Protein AF-A0A922HVN2-F1 (afdb_monomer_lite)

Secondary structure (DSSP, 8-state):
--------------S---------------TTHHHHHHHHTBSEEEEEEEESSSSS-----SS-------B--EEEEEEEESB-PPTT---HHHHTTEEEEEEEEEEEEEEEEEEE--TT---S---PEEEEEEEEEEEEEEEEEEE-HHHHT---STTEEEETTTTEEEE-GGGHHHHHHHHH-EETTEE-EEETTTTEEE-GGGHHHHHTTPPPPPHHHHS-TTEEEETTTTEEEE------

Sequence (244 aa):
MSAIIIIILILMTHGHCSKVQYVQYQPMMMNNSDQLLYEQSRCSLEYQTIDLDSESSTTNSINGHQSIHYYPRCIRVSRCIGCCSMQGQINFDDWNQRECRPTNIQYKTIIQTAQSIDHYHHNPDMMMKLYHRKVQVAYHTGCQCYCRQHLMNQCSNQRQKFYNDSCRCECRPDLVHERFECTKRLTIHGHMFWDNDRCECRCPQFYYAYKHHLHPMSIDTFCPRGHRFDMNNCKCIKQKNNIL

InterPro domains:
  IPR000072 PDGF/VEGF domain [PS50278] (28-150)
  IPR029034 Cystine-knot cytokine [G3DSA:2.10.90.10] (31-154)
  IPR029034 Cystine-knot cytokine [SSF57501] (60-148)

Radius of gyration: 32.46 Å; chains: 1; bounding box: 61×46×102 Å

Organism: Dermatophagoides farinae (NCBI:txid6954)

pLDDT: mean 72.45, std 20.92, range [26.36, 96.88]

Foldseek 3Di:
DDDDDDDDDDDDDDDDPDDDDPDDDDDPDDPCVVVVVQVVQDWWKDKDKDFQPPPDDPPPDPDDDDDFDWPPRIDIAIDTGGFDDDPDDPPVVRRLFKDKHAPDKDKDKDKIKTWDFDPPDPDPPGDIDIDIDIDIDIHGPTIDIWTDPVLQPPLPDPQWHQDGVRSHTWGDPVCPVVQVVQQVQAAPQGGWHQQGSNRHTFDPVCVVCSVVVHDDDPQVVVDDPQWGQDRSRRDTDGDDPPPD

Structure (mmCIF, N/CA/C/O backbone):
data_AF-A0A922HVN2-F1
#
_entry.id   AF-A0A922HVN2-F1
#
loop_
_atom_site.group_PDB
_atom_site.id
_atom_site.type_symbol
_atom_site.label_atom_id
_atom_site.label_alt_id
_atom_site.label_comp_id
_atom_site.label_asym_id
_atom_site.label_entity_id
_atom_site.label_seq_id
_atom_site.pdbx_PDB_ins_code
_atom_site.Cartn_x
_atom_site.Cartn_y
_atom_site.Cartn_z
_atom_site.occupancy
_atom_site.B_iso_or_equiv
_atom_site.auth_seq_id
_atom_site.auth_comp_id
_atom_site.auth_asym_id
_atom_site.auth_atom_id
_atom_site.pdbx_PDB_model_num
ATOM 1 N N . MET A 1 1 ? -23.853 -19.291 -39.425 1.00 36.97 1 MET A N 1
ATOM 2 C CA . MET A 1 1 ? -22.387 -19.131 -39.518 1.00 36.97 1 MET A CA 1
ATOM 3 C C . MET A 1 1 ? -22.135 -17.933 -40.410 1.00 36.97 1 MET A C 1
ATOM 5 O O . MET A 1 1 ? -22.393 -18.034 -41.599 1.00 36.97 1 MET A O 1
ATOM 9 N N . SER A 1 2 ? -21.729 -16.803 -39.837 1.00 26.36 2 SER A N 1
ATOM 10 C CA . SER A 1 2 ? -21.454 -15.580 -40.597 1.00 26.36 2 SER A CA 1
ATOM 11 C C . SER A 1 2 ? -20.068 -15.089 -40.214 1.00 26.36 2 SER A C 1
ATOM 13 O O . SER A 1 2 ? -19.805 -14.824 -39.043 1.00 26.36 2 SER A O 1
ATOM 15 N N . ALA A 1 3 ? -19.172 -15.056 -41.197 1.00 28.20 3 ALA A N 1
ATOM 16 C CA . ALA A 1 3 ? -17.809 -14.580 -41.049 1.00 28.20 3 ALA A CA 1
ATOM 17 C C . ALA A 1 3 ? -17.802 -13.047 -40.983 1.00 28.20 3 ALA A C 1
ATOM 19 O O . ALA A 1 3 ? -18.375 -12.382 -41.844 1.00 28.20 3 ALA A O 1
ATOM 20 N N . ILE A 1 4 ? -17.144 -12.493 -39.965 1.00 29.64 4 ILE A N 1
ATOM 21 C CA . ILE A 1 4 ? -16.832 -11.066 -39.889 1.00 29.64 4 ILE A CA 1
ATOM 22 C C . ILE A 1 4 ? -15.501 -10.867 -40.614 1.00 29.64 4 ILE A C 1
ATOM 24 O O . ILE A 1 4 ? -14.462 -11.350 -40.166 1.00 29.64 4 ILE A O 1
ATOM 28 N N . ILE A 1 5 ? -15.541 -10.180 -41.754 1.00 28.14 5 ILE A N 1
ATOM 29 C CA . ILE A 1 5 ? -14.351 -9.723 -42.474 1.00 28.14 5 ILE A CA 1
ATOM 30 C C . ILE A 1 5 ? -13.865 -8.450 -41.777 1.00 28.14 5 ILE A C 1
ATOM 32 O O . ILE A 1 5 ? -14.534 -7.420 -41.820 1.00 28.14 5 ILE A O 1
ATOM 36 N N . ILE A 1 6 ? -12.703 -8.518 -41.126 1.00 34.00 6 ILE A N 1
ATOM 37 C CA . ILE A 1 6 ? -12.015 -7.339 -40.592 1.00 34.00 6 ILE A CA 1
ATOM 38 C C . ILE A 1 6 ? -11.139 -6.773 -41.714 1.00 34.00 6 ILE A C 1
ATOM 40 O O . ILE A 1 6 ? -10.118 -7.359 -42.068 1.00 34.00 6 ILE A O 1
ATOM 44 N N . ILE A 1 7 ? -11.534 -5.630 -42.274 1.00 30.77 7 ILE A N 1
ATOM 45 C CA . ILE A 1 7 ? -10.683 -4.836 -43.166 1.00 30.77 7 ILE A CA 1
ATOM 46 C C . ILE A 1 7 ? -9.830 -3.923 -42.280 1.00 30.77 7 ILE A C 1
ATOM 48 O O . ILE A 1 7 ? -10.336 -2.958 -41.709 1.00 30.77 7 ILE A O 1
ATOM 52 N N . ILE A 1 8 ? -8.537 -4.226 -42.145 1.00 35.94 8 ILE A N 1
ATOM 53 C CA . ILE A 1 8 ? -7.571 -3.325 -41.503 1.00 35.94 8 ILE A CA 1
ATOM 54 C C . ILE A 1 8 ? -7.042 -2.372 -42.577 1.00 35.94 8 ILE A C 1
ATOM 56 O O . ILE A 1 8 ? -6.188 -2.736 -43.382 1.00 35.94 8 ILE A O 1
ATOM 60 N N . LEU A 1 9 ? -7.555 -1.142 -42.585 1.00 26.95 9 LEU A N 1
ATOM 61 C CA . LEU A 1 9 ? -6.990 -0.039 -43.359 1.00 26.95 9 LEU A CA 1
ATOM 62 C C . LEU A 1 9 ? -5.828 0.569 -42.557 1.00 26.95 9 LEU A C 1
ATOM 64 O O . LEU A 1 9 ? -6.043 1.263 -41.565 1.00 26.95 9 LEU A O 1
ATOM 68 N N . ILE A 1 10 ? -4.588 0.291 -42.966 1.00 34.56 10 ILE A N 1
ATOM 69 C CA . ILE A 1 10 ? -3.396 0.953 -42.419 1.00 34.56 10 ILE A CA 1
ATOM 70 C C . ILE A 1 10 ? -3.201 2.262 -43.188 1.00 34.56 10 ILE A C 1
ATOM 72 O O . ILE A 1 10 ? -2.595 2.283 -44.256 1.00 34.56 10 ILE A O 1
ATOM 76 N N . LEU A 1 11 ? -3.716 3.364 -42.643 1.00 27.70 11 LEU A N 1
ATOM 77 C CA . LEU A 1 11 ? -3.322 4.709 -43.059 1.00 27.70 11 LEU A CA 1
ATOM 78 C C . LEU A 1 11 ? -2.087 5.121 -42.253 1.00 27.70 11 LEU A C 1
ATOM 80 O O . LEU A 1 11 ? -2.171 5.452 -41.072 1.00 27.70 11 LEU A O 1
ATOM 84 N N . MET A 1 12 ? -0.922 5.075 -42.901 1.00 37.47 12 MET A N 1
ATOM 85 C CA . MET A 1 12 ? 0.280 5.742 -42.410 1.00 37.47 12 MET A CA 1
ATOM 86 C C . MET A 1 12 ? 0.160 7.240 -42.690 1.00 37.47 12 MET A C 1
ATOM 88 O O . MET A 1 12 ? 0.394 7.675 -43.813 1.00 37.47 12 MET A O 1
ATOM 92 N N . THR A 1 13 ? -0.160 8.039 -41.674 1.00 33.59 13 THR A N 1
ATOM 93 C CA . THR A 1 13 ? 0.030 9.495 -41.732 1.00 33.59 13 THR A CA 1
ATOM 94 C C . THR A 1 13 ? 0.581 10.022 -40.408 1.00 33.59 13 THR A C 1
ATOM 96 O O . THR A 1 13 ? -0.080 9.959 -39.379 1.00 33.59 13 THR A O 1
ATOM 99 N N . HIS A 1 14 ? 1.815 10.524 -40.482 1.00 34.97 14 HIS A N 1
ATOM 100 C CA . HIS A 1 14 ? 2.456 11.558 -39.662 1.00 34.97 14 HIS A CA 1
ATOM 101 C C . HIS A 1 14 ? 2.258 11.574 -38.127 1.00 34.97 14 HIS A C 1
ATOM 103 O O . HIS A 1 14 ? 1.288 12.092 -37.590 1.00 34.97 14 HIS A O 1
ATOM 109 N N . GLY A 1 15 ? 3.329 11.204 -37.417 1.00 39.97 15 GLY A N 1
ATOM 110 C CA . GLY A 1 15 ? 4.054 12.180 -36.588 1.00 39.97 15 GLY A CA 1
ATOM 111 C C . GLY A 1 15 ? 3.489 12.604 -35.230 1.00 39.97 15 GLY A C 1
ATOM 112 O O . GLY A 1 15 ? 4.081 13.490 -34.624 1.00 39.97 15 GLY A O 1
ATOM 113 N N . HIS A 1 16 ? 2.433 11.983 -34.709 1.00 36.47 16 HIS A N 1
ATOM 114 C CA . HIS A 1 16 ? 1.974 12.230 -33.340 1.00 36.47 16 HIS A CA 1
ATOM 115 C C . HIS A 1 16 ? 1.673 10.919 -32.610 1.00 36.47 16 HIS A C 1
ATOM 117 O O . HIS A 1 16 ? 0.994 10.039 -33.136 1.00 36.47 16 HIS A O 1
ATOM 123 N N . CYS A 1 17 ? 2.158 10.791 -31.370 1.00 37.72 17 CYS A N 1
ATOM 124 C CA . CYS A 1 17 ? 1.641 9.808 -30.422 1.00 37.72 17 CYS A CA 1
ATOM 125 C C . CYS A 1 17 ? 0.185 10.185 -30.118 1.00 37.72 17 CYS A C 1
ATOM 127 O O . CYS A 1 17 ? -0.080 10.983 -29.219 1.00 37.72 17 CYS A O 1
ATOM 129 N N . SER A 1 18 ? -0.763 9.678 -30.905 1.00 34.69 18 SER A N 1
ATOM 130 C CA . SER A 1 18 ? -2.179 9.925 -30.653 1.00 34.69 18 SER A CA 1
ATOM 131 C C . SER A 1 18 ? -2.555 9.372 -29.281 1.00 34.69 18 SER A C 1
ATOM 133 O O . SER A 1 18 ? -2.371 8.185 -29.000 1.00 34.69 18 SER A O 1
ATOM 135 N N . LYS A 1 19 ? -3.114 10.239 -28.428 1.00 37.47 19 LYS A N 1
ATOM 136 C CA . LYS A 1 19 ? -3.927 9.810 -27.288 1.00 37.47 19 LYS A CA 1
ATOM 137 C C . LYS A 1 19 ? -5.013 8.885 -27.827 1.00 37.47 19 LYS A C 1
ATOM 139 O O . LYS A 1 19 ? -5.737 9.253 -28.749 1.00 37.47 19 LYS A O 1
ATOM 144 N N . VAL A 1 20 ? -5.118 7.698 -27.244 1.00 38.53 20 VAL A N 1
ATOM 145 C CA . VAL A 1 20 ? -6.222 6.777 -27.503 1.00 38.53 20 VAL A CA 1
ATOM 146 C C . VAL A 1 20 ? -7.525 7.514 -27.178 1.00 38.53 20 VAL A C 1
ATOM 148 O O . VAL A 1 20 ? -7.755 7.896 -26.032 1.00 38.53 20 VAL A O 1
ATOM 151 N N . GLN A 1 21 ? -8.352 7.765 -28.196 1.00 30.88 21 GLN A N 1
ATOM 152 C CA . GLN A 1 21 ? -9.755 8.113 -27.998 1.00 30.88 21 GLN A CA 1
ATOM 153 C C . GLN A 1 21 ? -10.462 6.870 -27.460 1.00 30.88 21 GLN A C 1
ATOM 155 O O . GLN A 1 21 ? -10.387 5.796 -28.057 1.00 30.88 21 GLN A O 1
ATOM 160 N N . TYR A 1 22 ? -11.139 7.017 -26.325 1.00 33.09 22 TYR A N 1
ATOM 161 C CA . TYR A 1 22 ? -12.051 6.000 -25.823 1.00 33.09 22 TYR A CA 1
ATOM 162 C C . TYR A 1 22 ? -13.178 5.828 -26.842 1.00 33.09 22 TYR A C 1
ATOM 164 O O . TYR A 1 22 ? -13.925 6.767 -27.115 1.00 33.09 22 TYR A O 1
ATOM 172 N N . VAL A 1 23 ? -13.285 4.635 -27.427 1.00 30.64 23 VAL A N 1
ATOM 173 C CA . VAL A 1 23 ? -14.445 4.261 -28.235 1.00 30.64 23 VAL A CA 1
ATOM 174 C C . VAL A 1 23 ? -15.636 4.181 -27.287 1.00 30.64 23 VAL A C 1
ATOM 176 O O . VAL A 1 23 ? -15.678 3.336 -26.393 1.00 30.64 23 VAL A O 1
ATOM 179 N N . GLN A 1 24 ? -16.583 5.098 -27.457 1.00 29.02 24 GLN A N 1
ATOM 180 C CA . GLN A 1 24 ? -17.838 5.117 -26.723 1.00 29.02 24 GLN A CA 1
ATOM 181 C C . GLN A 1 24 ? -18.707 3.958 -27.228 1.00 29.02 24 GLN A C 1
ATOM 183 O O . GLN A 1 24 ? -19.382 4.068 -28.250 1.00 29.02 24 GLN A O 1
ATOM 188 N N . TYR A 1 25 ? -18.657 2.823 -26.532 1.00 33.50 25 TYR A N 1
ATOM 189 C CA . TYR A 1 25 ? -19.596 1.729 -26.753 1.00 33.50 25 TYR A CA 1
ATOM 190 C C . TYR A 1 25 ? -20.966 2.136 -26.203 1.00 33.50 25 TYR A C 1
ATOM 192 O O . TYR A 1 25 ? -21.110 2.417 -25.013 1.00 33.50 25 TYR A O 1
ATOM 200 N N . GLN A 1 26 ? -21.980 2.181 -27.069 1.00 30.23 26 GLN A N 1
ATOM 201 C CA . GLN A 1 26 ? -23.373 2.238 -26.629 1.00 30.23 26 GLN A CA 1
ATOM 202 C C . GLN A 1 26 ? -23.726 0.908 -25.944 1.00 30.23 26 GLN A C 1
ATOM 204 O O . GLN A 1 26 ? -23.539 -0.146 -26.559 1.00 30.23 26 GLN A O 1
ATOM 209 N N . PRO A 1 27 ? -24.232 0.911 -24.698 1.00 38.75 27 PRO A N 1
ATOM 210 C CA . PRO A 1 27 ? -24.573 -0.327 -24.022 1.00 38.75 27 PRO A CA 1
ATOM 211 C C . PRO A 1 27 ? -25.923 -0.835 -24.535 1.00 38.75 27 PRO A C 1
ATOM 213 O O . PRO A 1 27 ? -26.969 -0.234 -24.293 1.00 38.75 27 PRO A O 1
ATOM 216 N N . MET A 1 28 ? -25.907 -1.977 -25.223 1.00 32.53 28 MET A N 1
ATOM 217 C CA . MET A 1 28 ? -27.082 -2.840 -25.280 1.00 32.53 28 MET A CA 1
ATOM 218 C C . MET A 1 28 ? -27.269 -3.444 -23.888 1.00 32.53 28 MET A C 1
ATOM 220 O O . MET A 1 28 ? -26.372 -4.103 -23.365 1.00 32.53 28 MET A O 1
ATOM 224 N N . MET A 1 29 ? -28.414 -3.158 -23.267 1.00 37.53 29 MET A N 1
ATOM 225 C CA . MET A 1 29 ? -28.734 -3.598 -21.914 1.00 37.53 29 MET A CA 1
ATOM 226 C C . MET A 1 29 ? -28.700 -5.127 -21.811 1.00 37.53 29 MET A C 1
ATOM 228 O O . MET A 1 29 ? -29.522 -5.820 -22.407 1.00 37.53 29 MET A O 1
ATOM 232 N N . MET A 1 30 ? -27.770 -5.649 -21.015 1.00 40.31 30 MET A N 1
ATOM 233 C CA . MET A 1 30 ? -27.801 -7.015 -20.508 1.00 40.31 30 MET A CA 1
ATOM 234 C C . MET A 1 30 ? -27.410 -6.989 -19.035 1.00 40.31 30 MET A C 1
ATOM 236 O O . MET A 1 30 ? -26.373 -6.432 -18.693 1.00 40.31 30 MET A O 1
ATOM 240 N N . ASN A 1 31 ? -28.191 -7.666 -18.191 1.00 43.94 31 ASN A N 1
ATOM 241 C CA . ASN A 1 31 ? -27.976 -7.887 -16.749 1.00 43.94 31 ASN A CA 1
ATOM 242 C C . ASN A 1 31 ? -26.609 -8.518 -16.363 1.00 43.94 31 ASN A C 1
ATOM 244 O O . ASN A 1 31 ? -26.386 -8.817 -15.197 1.00 43.94 31 ASN A O 1
ATOM 248 N N . ASN A 1 32 ? -25.695 -8.716 -17.320 1.00 53.66 32 ASN A N 1
ATOM 249 C CA . ASN A 1 32 ? -24.317 -9.187 -17.145 1.00 53.66 32 ASN A CA 1
ATOM 250 C C . ASN A 1 32 ? -23.264 -8.073 -17.323 1.00 53.66 32 ASN A C 1
ATOM 252 O O . ASN A 1 32 ? -22.069 -8.346 -17.202 1.00 53.66 32 ASN A O 1
ATOM 256 N N . SER A 1 33 ? -23.670 -6.835 -17.636 1.00 59.94 33 SER A N 1
ATOM 257 C CA . SER A 1 33 ? -22.751 -5.725 -17.922 1.00 59.94 33 SER A CA 1
ATOM 258 C C . SER A 1 33 ? -21.831 -5.404 -16.752 1.00 59.94 33 SER A C 1
ATOM 260 O O . SER A 1 33 ? -20.644 -5.183 -16.956 1.00 59.94 33 SER A O 1
ATOM 262 N N . ASP A 1 34 ? -22.352 -5.431 -15.529 1.00 61.53 34 ASP A N 1
ATOM 263 C CA . ASP A 1 34 ? -21.622 -4.941 -14.357 1.00 61.53 34 ASP A CA 1
ATOM 264 C C . ASP A 1 34 ? -20.536 -5.922 -13.916 1.00 61.53 34 ASP A C 1
ATOM 266 O O . ASP A 1 34 ? -19.442 -5.516 -13.528 1.00 61.53 34 ASP A O 1
ATOM 270 N N . GLN A 1 35 ? -20.796 -7.225 -14.048 1.00 64.50 35 GLN A N 1
ATOM 271 C CA . GLN A 1 35 ? -19.801 -8.257 -13.774 1.00 64.50 35 GLN A CA 1
ATOM 272 C C . GLN A 1 35 ? -18.694 -8.268 -14.839 1.00 64.50 35 GLN A C 1
ATOM 274 O O . GLN A 1 35 ? -17.519 -8.373 -14.493 1.00 64.50 35 GLN A O 1
ATOM 279 N N . LEU A 1 36 ? -19.050 -8.076 -16.113 1.00 65.19 36 LEU A N 1
ATOM 280 C CA . LEU A 1 36 ? -18.090 -7.925 -17.210 1.00 65.19 36 LEU A CA 1
ATOM 281 C C . LEU A 1 36 ? -17.235 -6.660 -17.057 1.00 65.19 36 LEU A C 1
ATOM 283 O O . LEU A 1 36 ? -16.018 -6.733 -17.193 1.00 65.19 36 LEU A O 1
ATOM 287 N N . LEU A 1 37 ? -17.843 -5.521 -16.717 1.00 67.31 37 LEU A N 1
ATOM 288 C CA . LEU A 1 37 ? -17.132 -4.267 -16.442 1.00 67.31 37 LEU A CA 1
ATOM 289 C C . LEU A 1 37 ? -16.201 -4.403 -15.234 1.00 67.31 37 LEU A C 1
ATOM 291 O O . LEU A 1 37 ? -15.069 -3.919 -15.260 1.00 67.31 37 LEU A O 1
ATOM 295 N N . TYR A 1 38 ? -16.646 -5.095 -14.184 1.00 69.06 38 TYR A N 1
ATOM 296 C CA . TYR A 1 38 ? -15.817 -5.404 -13.024 1.00 69.06 38 TYR A CA 1
ATOM 297 C C . TYR A 1 38 ? -14.622 -6.283 -13.404 1.00 69.06 38 TYR A C 1
ATOM 299 O O . TYR A 1 38 ? -13.499 -5.987 -13.014 1.00 69.06 38 TYR A O 1
ATOM 307 N N . GLU A 1 39 ? -14.840 -7.361 -14.159 1.00 68.81 39 GLU A N 1
ATOM 308 C CA . GLU A 1 39 ? -13.779 -8.272 -14.606 1.00 68.81 39 GLU A CA 1
ATOM 309 C C . GLU A 1 39 ? -12.770 -7.584 -15.531 1.00 68.81 39 GLU A C 1
ATOM 311 O O . GLU A 1 39 ? -11.567 -7.785 -15.365 1.00 68.81 39 GLU A O 1
ATOM 316 N N . GLN A 1 40 ? -13.240 -6.714 -16.426 1.00 73.31 40 GLN A N 1
ATOM 317 C CA . GLN A 1 40 ? -12.401 -5.922 -17.331 1.00 73.31 40 GLN A CA 1
ATOM 318 C C . GLN A 1 40 ? -11.607 -4.826 -16.616 1.00 73.31 40 GLN A C 1
ATOM 320 O O . GLN A 1 40 ? -10.554 -4.426 -17.096 1.00 73.31 40 GLN A O 1
ATOM 325 N N . SER A 1 41 ? -12.092 -4.341 -15.473 1.00 79.00 41 SER A N 1
ATOM 326 C CA . SER A 1 41 ? -11.433 -3.287 -14.698 1.00 79.00 41 SER A CA 1
ATOM 327 C C . SER A 1 41 ? -10.559 -3.816 -13.562 1.00 79.00 41 SER A C 1
ATOM 329 O O . SER A 1 41 ? -10.034 -3.012 -12.797 1.00 79.00 41 SER A O 1
ATOM 331 N N . ARG A 1 42 ? -10.356 -5.134 -13.419 1.00 84.12 42 ARG A N 1
ATOM 332 C CA . ARG A 1 42 ? -9.501 -5.681 -12.351 1.00 84.12 42 ARG A CA 1
ATOM 333 C C . ARG A 1 42 ? -8.037 -5.297 -12.545 1.00 84.12 42 ARG A C 1
ATOM 335 O O . ARG A 1 42 ? -7.537 -5.245 -13.665 1.00 84.12 42 ARG A O 1
ATOM 342 N N . CYS A 1 43 ? -7.335 -5.123 -11.426 1.00 89.62 43 CYS A N 1
ATOM 343 C CA . CYS A 1 43 ? -5.882 -4.981 -11.405 1.00 89.62 43 CYS A CA 1
ATOM 344 C C . CYS A 1 43 ? -5.197 -6.108 -12.191 1.00 89.62 43 CYS A C 1
ATOM 346 O O . CYS A 1 43 ? -5.222 -7.271 -11.779 1.00 89.62 43 CYS A O 1
ATOM 348 N N . SER A 1 44 ? -4.593 -5.758 -13.323 1.00 91.75 44 SER A N 1
ATOM 349 C CA . SER A 1 44 ? -4.012 -6.709 -14.266 1.00 91.75 44 SER A CA 1
ATOM 350 C C . SER A 1 44 ? -2.869 -6.081 -15.070 1.00 91.75 44 SER A C 1
ATOM 352 O O . SER A 1 44 ? -2.545 -4.898 -14.922 1.00 91.75 44 SER A O 1
ATOM 354 N N . LEU A 1 45 ? -2.195 -6.911 -15.872 1.00 94.00 45 LEU A N 1
ATOM 355 C CA . LEU A 1 45 ? -1.144 -6.473 -16.785 1.00 94.00 45 LEU A CA 1
ATOM 356 C C . LEU A 1 45 ? -1.753 -6.040 -18.114 1.00 94.00 45 LEU A C 1
ATOM 358 O O . LEU A 1 45 ? -2.359 -6.852 -18.810 1.00 94.00 45 LEU A O 1
ATOM 362 N N . GLU A 1 46 ? -1.470 -4.809 -18.523 1.00 93.12 46 GLU A N 1
ATOM 363 C CA . GLU A 1 46 ? -1.843 -4.303 -19.841 1.00 93.12 46 GLU A CA 1
ATOM 364 C C . GLU A 1 46 ? -0.661 -3.638 -20.545 1.00 93.12 46 GLU A C 1
ATOM 366 O O . GLU A 1 46 ? 0.246 -3.080 -19.922 1.00 93.12 46 GLU A O 1
ATOM 371 N N . TYR A 1 47 ? -0.662 -3.683 -21.877 1.00 92.69 47 TYR A N 1
ATOM 372 C CA . TYR A 1 47 ? 0.375 -3.049 -22.684 1.00 92.69 47 TYR A CA 1
ATOM 373 C C . TYR A 1 47 ? 0.116 -1.558 -22.855 1.00 92.69 47 TYR A C 1
ATOM 375 O O . TYR A 1 47 ? -0.741 -1.166 -23.651 1.00 92.69 47 TYR A O 1
ATOM 383 N N . GLN A 1 48 ? 0.949 -0.741 -22.221 1.00 92.00 48 GLN A N 1
ATOM 384 C CA . GLN A 1 48 ? 0.957 0.706 -22.390 1.00 92.00 48 GLN A CA 1
ATOM 385 C C . GLN A 1 48 ? 2.090 1.144 -23.314 1.00 92.00 48 GLN A C 1
ATOM 387 O O . GLN A 1 48 ? 3.201 0.609 -23.272 1.00 92.00 48 GLN A O 1
ATOM 392 N N . THR A 1 49 ? 1.800 2.134 -24.152 1.00 92.31 49 THR A N 1
ATOM 393 C CA . THR A 1 49 ? 2.817 2.836 -24.932 1.00 92.31 49 THR A CA 1
ATOM 394 C C . THR A 1 49 ? 3.476 3.871 -24.035 1.00 92.31 49 THR A C 1
ATOM 396 O O . THR A 1 49 ? 2.791 4.739 -23.501 1.00 92.31 49 THR A O 1
ATOM 399 N N . ILE A 1 50 ? 4.792 3.783 -23.880 1.00 89.38 50 ILE A N 1
ATOM 400 C CA . ILE A 1 50 ? 5.581 4.783 -23.164 1.00 89.38 50 ILE A CA 1
ATOM 401 C C . ILE A 1 50 ? 6.410 5.591 -24.153 1.00 89.38 50 ILE A C 1
ATOM 403 O O . ILE A 1 50 ? 6.878 5.059 -25.164 1.00 89.38 50 ILE A O 1
ATOM 407 N N . ASP A 1 51 ? 6.588 6.866 -23.840 1.00 88.56 51 ASP A N 1
ATOM 408 C CA . ASP A 1 51 ? 7.530 7.734 -24.529 1.00 88.56 51 ASP A CA 1
ATOM 409 C C . ASP A 1 51 ? 8.940 7.503 -23.961 1.00 88.56 51 ASP A C 1
ATOM 411 O O . ASP A 1 51 ? 9.111 7.345 -22.751 1.00 88.56 51 ASP A O 1
ATOM 415 N N . LEU A 1 52 ? 9.937 7.421 -24.836 1.00 84.31 52 LEU A N 1
ATOM 416 C CA . LEU A 1 52 ? 11.350 7.268 -24.488 1.00 84.31 52 LEU A CA 1
ATOM 417 C C . LEU A 1 52 ? 12.097 8.606 -24.505 1.00 84.31 52 LEU A C 1
ATOM 419 O O . LEU A 1 52 ? 13.246 8.665 -24.062 1.00 84.31 52 LEU A O 1
ATOM 423 N N . ASP A 1 53 ? 11.468 9.670 -25.001 1.00 72.56 53 ASP A N 1
ATOM 424 C CA . ASP A 1 53 ? 12.074 10.996 -25.113 1.00 72.56 53 ASP A CA 1
ATOM 425 C C . ASP A 1 53 ? 11.896 11.840 -23.834 1.00 72.56 53 ASP A C 1
ATOM 427 O O . ASP A 1 53 ? 12.473 12.921 -23.731 1.00 72.56 53 ASP A O 1
ATOM 431 N N . SER A 1 54 ? 11.165 11.346 -22.823 1.00 53.34 54 SER A N 1
ATOM 432 C CA . SER A 1 54 ? 10.791 12.136 -21.639 1.00 53.34 54 SER A CA 1
ATOM 433 C C . SER A 1 54 ? 11.825 12.200 -20.504 1.00 53.34 54 SER A C 1
ATOM 435 O O . SER A 1 54 ? 11.593 12.938 -19.552 1.00 53.34 54 SER A O 1
ATOM 437 N N . GLU A 1 55 ? 12.952 11.478 -20.559 1.00 44.81 55 GLU A N 1
ATOM 438 C CA . GLU A 1 55 ? 13.916 11.448 -19.433 1.00 44.81 55 GLU A CA 1
ATOM 439 C C . GLU A 1 55 ? 15.383 11.737 -19.790 1.00 44.81 55 GLU A C 1
ATOM 441 O O . GLU A 1 55 ? 16.222 11.835 -18.896 1.00 44.81 55 GLU A O 1
ATOM 446 N N . SER A 1 56 ? 15.745 11.944 -21.059 1.00 44.22 56 SER A N 1
ATOM 447 C CA . SER A 1 56 ? 17.117 12.364 -21.375 1.00 44.22 56 SER A CA 1
ATOM 448 C C . SER A 1 56 ? 17.214 13.156 -22.672 1.00 44.22 56 SER A C 1
ATOM 450 O O . SER A 1 56 ? 16.657 12.744 -23.684 1.00 44.22 56 SER A O 1
ATOM 452 N N . SER A 1 57 ? 18.018 14.225 -22.607 1.00 39.41 57 SER A N 1
ATOM 453 C CA . SER A 1 57 ? 18.555 15.069 -23.686 1.00 39.41 57 SER A CA 1
ATOM 454 C C . SER A 1 57 ? 17.947 16.465 -23.886 1.00 39.41 57 SER A C 1
ATOM 456 O O . SER A 1 57 ? 17.652 16.861 -25.009 1.00 39.41 57 SER A O 1
ATOM 458 N N . THR A 1 58 ? 17.934 17.291 -22.836 1.00 40.62 58 THR A N 1
ATOM 459 C CA . THR A 1 58 ? 18.483 18.650 -22.992 1.00 40.62 58 THR A CA 1
ATOM 460 C C . THR A 1 58 ? 20.005 18.550 -22.950 1.00 40.62 58 THR A C 1
ATOM 462 O O . THR A 1 58 ? 20.628 18.674 -21.897 1.00 40.62 58 THR A O 1
ATOM 465 N N . THR A 1 59 ? 20.633 18.280 -24.091 1.00 45.00 59 THR A N 1
ATOM 466 C CA . THR A 1 59 ? 22.031 18.676 -24.268 1.00 45.00 59 THR A CA 1
ATOM 467 C C . THR A 1 59 ? 22.019 20.196 -24.370 1.00 45.00 59 THR A C 1
ATOM 469 O O . THR A 1 59 ? 21.550 20.742 -25.366 1.00 45.00 59 THR A O 1
ATOM 472 N N . ASN A 1 60 ? 22.465 20.877 -23.311 1.00 39.00 60 ASN A N 1
ATOM 473 C CA . ASN A 1 60 ? 22.720 22.315 -23.327 1.00 39.00 60 ASN A CA 1
ATOM 474 C C . ASN A 1 60 ? 23.618 22.633 -24.531 1.00 39.00 60 ASN A C 1
ATOM 476 O O . ASN A 1 60 ? 24.797 22.277 -24.526 1.00 39.00 60 ASN A O 1
ATOM 480 N N . SER A 1 61 ? 23.070 23.269 -25.571 1.00 40.12 61 SER A N 1
ATOM 481 C CA . SER A 1 61 ? 23.880 23.732 -26.692 1.00 40.12 61 SER A CA 1
ATOM 482 C C . SER A 1 61 ? 24.580 25.020 -26.280 1.00 40.12 61 SER A C 1
ATOM 484 O O . SER A 1 61 ? 23.995 26.104 -26.293 1.00 40.12 61 SER A O 1
ATOM 486 N N . ILE A 1 62 ? 25.860 24.905 -25.951 1.00 43.97 62 ILE A N 1
ATOM 487 C CA . ILE A 1 62 ? 26.801 25.973 -26.256 1.00 43.97 62 ILE A CA 1
ATOM 488 C C . ILE A 1 62 ? 26.953 25.899 -27.785 1.00 43.97 62 ILE A C 1
ATOM 490 O O . ILE A 1 62 ? 27.590 24.981 -28.286 1.00 43.97 62 ILE A O 1
ATOM 494 N N . ASN A 1 63 ? 26.309 26.820 -28.509 1.00 36.91 63 ASN A N 1
ATOM 495 C CA . ASN A 1 63 ? 26.392 27.038 -29.967 1.00 36.91 63 ASN A CA 1
ATOM 496 C C . ASN A 1 63 ? 25.500 26.157 -30.876 1.00 36.91 63 ASN A C 1
ATOM 498 O O . ASN A 1 63 ? 25.931 25.124 -31.373 1.00 36.91 63 ASN A O 1
ATOM 502 N N . GLY A 1 64 ? 24.304 26.658 -31.215 1.00 41.88 64 GLY A N 1
ATOM 503 C CA . GLY A 1 64 ? 23.599 26.312 -32.461 1.00 41.88 64 GLY A CA 1
ATOM 504 C C . GLY A 1 64 ? 22.733 25.045 -32.426 1.00 41.88 64 GLY A C 1
ATOM 505 O O . GLY A 1 64 ? 23.211 23.930 -32.256 1.00 41.88 64 GLY A O 1
ATOM 506 N N . HIS A 1 65 ? 21.428 25.224 -32.628 1.00 46.53 65 HIS A N 1
ATOM 507 C CA . HIS A 1 65 ? 20.397 24.187 -32.586 1.00 46.53 65 HIS A CA 1
ATOM 508 C C . HIS A 1 65 ? 20.584 23.074 -33.635 1.00 46.53 65 HIS A C 1
ATOM 510 O O . HIS A 1 65 ? 20.227 23.242 -34.799 1.00 46.53 65 HIS A O 1
ATOM 516 N N . GLN A 1 66 ? 21.015 21.889 -33.200 1.00 53.41 66 GLN A N 1
ATOM 517 C CA . GLN A 1 66 ? 20.683 20.626 -33.867 1.00 53.41 66 GLN A CA 1
ATOM 518 C C . GLN A 1 66 ? 19.945 19.722 -32.872 1.00 53.41 66 GLN A C 1
ATOM 520 O O . GLN A 1 66 ? 20.550 19.137 -31.973 1.00 53.41 66 GLN A O 1
ATOM 525 N N . SER A 1 67 ? 18.618 19.617 -33.006 1.00 60.41 67 SER A N 1
ATOM 526 C CA . SER A 1 67 ? 17.834 18.612 -32.285 1.00 60.41 67 SER A CA 1
ATOM 527 C C . SER A 1 67 ? 18.124 17.228 -32.865 1.00 60.41 67 SER A C 1
ATOM 529 O O . SER A 1 67 ? 17.672 16.880 -33.955 1.00 60.41 67 SER A O 1
ATOM 531 N N . ILE A 1 68 ? 18.891 16.420 -32.135 1.00 69.94 68 ILE A N 1
ATOM 532 C CA . ILE A 1 68 ? 19.101 15.012 -32.482 1.00 69.94 68 ILE A CA 1
ATOM 533 C C . ILE A 1 68 ? 17.843 14.231 -32.082 1.00 69.94 68 ILE A C 1
ATOM 535 O O . ILE A 1 68 ? 17.523 14.119 -30.900 1.00 69.94 68 ILE A O 1
ATOM 539 N N . HIS A 1 69 ? 17.127 13.690 -33.070 1.00 75.00 69 HIS A N 1
ATOM 540 C CA . HIS A 1 69 ? 15.918 12.894 -32.852 1.00 75.00 69 HIS A CA 1
ATOM 541 C C . HIS A 1 69 ? 16.236 11.398 -32.856 1.00 75.00 69 HIS A C 1
ATOM 543 O O . HIS A 1 69 ? 16.682 10.849 -33.863 1.00 75.00 69 HIS A O 1
ATOM 549 N N . TYR A 1 70 ? 15.978 10.744 -31.728 1.00 82.94 70 TYR A N 1
ATOM 550 C CA . TYR A 1 70 ? 16.242 9.326 -31.513 1.00 82.94 70 TYR A CA 1
ATOM 551 C C . TYR A 1 70 ? 15.025 8.459 -31.866 1.00 82.94 70 TYR A C 1
ATOM 553 O O . TYR A 1 70 ? 13.885 8.826 -31.593 1.00 82.94 70 TYR A O 1
ATOM 561 N N . TYR A 1 71 ? 15.264 7.287 -32.463 1.00 85.25 71 TYR A N 1
ATOM 562 C CA . TYR A 1 71 ? 14.229 6.309 -32.818 1.00 85.25 71 TYR A CA 1
ATOM 563 C C . TYR A 1 71 ? 14.558 4.907 -32.265 1.00 85.25 71 TYR A C 1
ATOM 565 O O . TYR A 1 71 ? 15.733 4.534 -32.252 1.00 85.25 71 TYR A O 1
ATOM 573 N N . PRO A 1 72 ? 13.554 4.108 -31.841 1.00 89.25 72 PRO A N 1
ATOM 574 C CA . PRO A 1 72 ? 12.130 4.455 -31.770 1.00 89.25 72 PRO A CA 1
ATOM 575 C C . PRO A 1 72 ? 11.852 5.456 -30.640 1.00 89.25 72 PRO A C 1
ATOM 577 O O . PRO A 1 72 ? 12.525 5.416 -29.615 1.00 89.25 72 PRO A O 1
ATOM 580 N N . ARG A 1 73 ? 10.863 6.342 -30.812 1.00 85.12 73 ARG A N 1
ATOM 581 C CA . ARG A 1 73 ? 10.468 7.319 -29.774 1.00 85.12 73 ARG A CA 1
ATOM 582 C C . ARG A 1 73 ? 9.582 6.719 -28.696 1.00 85.12 73 ARG A C 1
ATOM 584 O O . ARG A 1 73 ? 9.558 7.196 -27.577 1.00 85.12 73 ARG A O 1
ATOM 591 N N . CYS A 1 74 ? 8.858 5.659 -29.023 1.00 89.12 74 CYS A N 1
ATOM 592 C CA . CYS A 1 74 ? 7.969 4.997 -28.092 1.00 89.12 74 CYS A CA 1
ATOM 593 C C . CYS A 1 74 ? 8.068 3.486 -28.235 1.00 89.12 74 CYS A C 1
ATOM 595 O O . CYS A 1 74 ? 8.403 2.954 -29.297 1.00 89.12 74 CYS A O 1
ATOM 597 N N . ILE A 1 75 ? 7.774 2.790 -27.144 1.00 91.19 75 ILE A N 1
ATOM 598 C CA . ILE A 1 75 ? 7.659 1.335 -27.136 1.00 91.19 75 ILE A CA 1
ATOM 599 C C . ILE A 1 75 ? 6.448 0.916 -26.315 1.00 91.19 75 ILE A C 1
ATOM 601 O O . ILE A 1 75 ? 5.970 1.661 -25.461 1.00 91.19 75 ILE A O 1
ATOM 605 N N . ARG A 1 76 ? 5.964 -0.302 -26.555 1.00 93.38 76 ARG A N 1
ATOM 606 C CA . ARG A 1 76 ? 4.922 -0.912 -25.731 1.00 93.38 76 ARG A CA 1
ATOM 607 C C . ARG A 1 76 ? 5.555 -1.775 -24.653 1.00 93.38 76 ARG A C 1
ATOM 609 O O . ARG A 1 76 ? 6.354 -2.659 -24.963 1.00 93.38 76 ARG A O 1
ATOM 616 N N . VAL A 1 77 ? 5.167 -1.543 -23.406 1.00 94.06 77 VAL A N 1
ATOM 617 C CA . VAL A 1 77 ? 5.582 -2.348 -22.254 1.00 94.06 77 VAL A CA 1
ATOM 618 C C . VAL A 1 77 ? 4.381 -2.721 -21.405 1.00 94.06 77 VAL A C 1
ATOM 620 O O . VAL A 1 77 ? 3.390 -1.996 -21.360 1.00 94.06 77 VAL A O 1
ATOM 623 N N . SER A 1 78 ? 4.465 -3.864 -20.735 1.00 94.75 78 SER A N 1
ATOM 624 C CA . SER A 1 78 ? 3.457 -4.282 -19.771 1.00 94.75 78 SER A CA 1
ATOM 625 C C . SER A 1 78 ? 3.531 -3.412 -18.513 1.00 94.75 78 SER A C 1
ATOM 627 O O . SER A 1 78 ? 4.601 -3.229 -17.919 1.00 94.75 78 SER A O 1
ATOM 629 N N . ARG A 1 79 ? 2.387 -2.867 -18.103 1.00 94.69 79 ARG A N 1
ATOM 630 C CA . ARG A 1 79 ? 2.199 -2.070 -16.887 1.00 94.69 79 ARG A CA 1
ATOM 631 C C . ARG A 1 79 ? 0.998 -2.594 -16.113 1.00 94.69 79 ARG A C 1
ATOM 633 O O . ARG A 1 79 ? 0.110 -3.2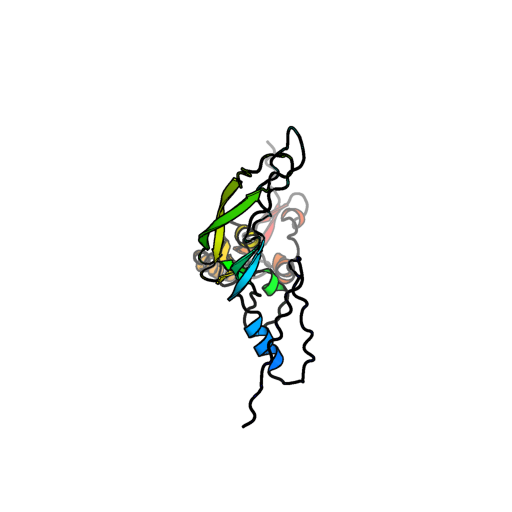17 -16.680 1.00 94.69 79 ARG A O 1
ATOM 640 N N . CYS A 1 80 ? 0.998 -2.334 -14.812 1.00 94.06 80 CYS A N 1
ATOM 641 C CA . CYS A 1 80 ? -0.125 -2.661 -13.949 1.00 94.06 80 CYS A CA 1
ATOM 642 C C . CYS A 1 80 ? -1.136 -1.533 -14.023 1.00 94.06 80 CYS A C 1
ATOM 644 O O . CYS A 1 80 ? -0.773 -0.376 -13.805 1.00 94.06 80 CYS A O 1
ATOM 646 N N . ILE A 1 81 ? -2.375 -1.881 -14.335 1.00 90.06 81 ILE A N 1
ATOM 647 C CA . ILE A 1 81 ? -3.503 -0.959 -14.403 1.00 90.06 81 ILE A CA 1
ATOM 648 C C . ILE A 1 81 ? -4.753 -1.680 -13.905 1.00 90.06 81 ILE A C 1
ATOM 650 O O . ILE A 1 81 ? -4.774 -2.902 -13.772 1.00 90.06 81 ILE A O 1
ATOM 654 N N . GLY A 1 82 ? -5.778 -0.902 -13.589 1.00 86.31 82 GLY A N 1
ATOM 655 C CA . GLY A 1 82 ? -7.059 -1.394 -13.125 1.00 86.31 82 GLY A CA 1
ATOM 656 C C . GLY A 1 82 ? -7.337 -0.995 -11.685 1.00 86.31 82 GLY A C 1
ATOM 657 O O . GLY A 1 82 ? -6.533 -0.368 -10.989 1.00 86.31 82 GLY A O 1
ATOM 658 N N . CYS A 1 83 ? -8.531 -1.355 -11.260 1.00 82.12 83 CYS A N 1
ATOM 659 C CA . CYS A 1 83 ? -9.111 -1.074 -9.969 1.00 82.12 83 CYS A CA 1
ATOM 660 C C . CYS A 1 83 ? -8.925 -2.261 -9.020 1.00 82.12 83 CYS A C 1
ATOM 662 O O . CYS A 1 83 ? -8.801 -3.423 -9.418 1.00 82.12 83 CYS A O 1
ATOM 664 N N . CYS A 1 84 ? -8.918 -1.938 -7.732 1.00 80.56 84 CYS A N 1
ATOM 665 C CA . CYS A 1 84 ? -8.799 -2.892 -6.643 1.00 80.56 84 CYS A CA 1
ATOM 666 C C . CYS A 1 84 ? -10.033 -2.799 -5.754 1.00 80.56 84 CYS A C 1
ATOM 668 O O . CYS A 1 84 ? -9.994 -2.179 -4.695 1.00 80.56 84 CYS A O 1
ATOM 670 N N . SER A 1 85 ? -11.130 -3.394 -6.207 1.00 71.25 85 SER A N 1
ATOM 671 C CA . SER A 1 85 ? -12.345 -3.582 -5.418 1.00 71.25 85 SER A CA 1
ATOM 672 C C . SER A 1 85 ? -12.401 -5.010 -4.873 1.00 71.25 85 SER A C 1
ATOM 674 O O . SER A 1 85 ? -11.832 -5.942 -5.448 1.00 71.25 85 SER A O 1
ATOM 676 N N . MET A 1 86 ? -13.059 -5.187 -3.727 1.00 63.16 86 MET A N 1
ATOM 677 C CA . MET A 1 86 ? -13.489 -6.513 -3.292 1.00 63.16 86 MET A CA 1
ATOM 678 C C . MET A 1 86 ? -14.787 -6.864 -4.027 1.00 63.16 86 MET A C 1
ATOM 680 O O . MET A 1 86 ? -15.663 -6.014 -4.191 1.00 63.16 86 MET A O 1
ATOM 684 N N . GLN A 1 87 ? -14.891 -8.101 -4.519 1.00 53.94 87 GLN A N 1
ATOM 685 C CA . GLN A 1 87 ? -16.039 -8.555 -5.307 1.00 53.94 87 GLN A CA 1
ATOM 686 C C . GLN A 1 87 ? -17.353 -8.299 -4.557 1.00 53.94 87 GLN A C 1
ATOM 688 O O . GLN A 1 87 ? -17.525 -8.749 -3.429 1.00 53.94 87 GLN A O 1
ATOM 693 N N . GLY A 1 88 ? -18.297 -7.624 -5.218 1.00 51.44 88 GLY A N 1
ATOM 694 C CA . GLY A 1 88 ? -19.701 -7.579 -4.798 1.00 51.44 88 GLY A CA 1
ATOM 695 C C . GLY A 1 88 ? -20.097 -6.494 -3.792 1.00 51.44 88 GLY A C 1
ATOM 696 O O . GLY A 1 88 ? -21.270 -6.445 -3.432 1.00 51.44 88 GLY A O 1
ATOM 697 N N . GLN A 1 89 ? -19.194 -5.606 -3.361 1.00 48.19 89 GLN A N 1
ATOM 698 C CA . GLN A 1 89 ? -19.567 -4.455 -2.528 1.00 48.19 89 GLN A CA 1
ATOM 699 C C . GLN A 1 89 ? -18.953 -3.159 -3.063 1.00 48.19 89 GLN A C 1
ATOM 701 O O . GLN A 1 89 ? -17.753 -2.913 -2.964 1.00 48.19 89 GLN A O 1
ATOM 706 N N . ILE A 1 90 ? -19.803 -2.300 -3.632 1.00 46.75 90 ILE A N 1
ATOM 707 C CA . ILE A 1 90 ? -19.462 -0.912 -3.960 1.00 46.75 90 ILE A CA 1
ATOM 708 C C . ILE A 1 90 ? -19.610 -0.091 -2.672 1.00 46.75 90 ILE A C 1
ATOM 710 O O . ILE A 1 90 ? -20.524 0.714 -2.536 1.00 46.75 90 ILE A O 1
ATOM 714 N N . ASN A 1 91 ? -18.735 -0.322 -1.693 1.00 50.28 91 ASN A N 1
ATOM 715 C CA . ASN A 1 91 ? -18.498 0.679 -0.658 1.00 50.28 91 ASN A CA 1
ATOM 716 C C . ASN A 1 91 ? -17.384 1.591 -1.165 1.00 50.28 91 ASN A C 1
ATOM 718 O O . ASN A 1 91 ? -16.250 1.153 -1.361 1.00 50.28 91 ASN A O 1
ATOM 722 N N . PHE A 1 92 ? -17.718 2.859 -1.410 1.00 50.09 92 PHE A N 1
ATOM 723 C CA . PHE A 1 92 ? -16.784 3.876 -1.909 1.00 50.09 92 PHE A CA 1
ATOM 724 C C . PHE A 1 92 ? -15.526 4.012 -1.032 1.00 50.09 92 PHE A C 1
ATOM 726 O O . PHE A 1 92 ? -14.455 4.348 -1.538 1.00 50.09 92 PHE A O 1
ATOM 733 N N . ASP A 1 93 ? -15.627 3.671 0.254 1.00 53.47 93 ASP A N 1
ATOM 734 C CA . ASP A 1 93 ? -14.511 3.713 1.199 1.00 53.47 93 ASP A CA 1
ATOM 735 C C . ASP A 1 93 ? -13.451 2.629 0.943 1.00 53.47 93 ASP A C 1
ATOM 737 O O . ASP A 1 93 ? -12.268 2.860 1.197 1.00 53.47 93 ASP A O 1
ATOM 741 N N . ASP A 1 94 ? -13.825 1.468 0.394 1.00 56.12 94 ASP A N 1
ATOM 742 C CA . ASP A 1 94 ? -12.890 0.355 0.167 1.00 56.12 94 ASP A CA 1
ATOM 743 C C . ASP A 1 94 ? -12.064 0.544 -1.119 1.00 56.12 94 ASP A C 1
ATOM 745 O O . ASP A 1 94 ? -10.899 0.142 -1.182 1.00 56.12 94 ASP A O 1
ATOM 749 N N . TRP A 1 95 ? -12.608 1.255 -2.115 1.00 56.66 95 TRP A N 1
ATOM 750 C CA . TRP A 1 95 ? -11.897 1.609 -3.356 1.00 56.66 95 TRP A CA 1
ATOM 751 C C . TRP A 1 95 ? -10.685 2.510 -3.100 1.00 56.66 95 TRP A C 1
ATOM 753 O O . TRP A 1 95 ? -9.689 2.463 -3.826 1.00 56.66 95 TRP A O 1
ATOM 763 N N . ASN A 1 96 ? -10.749 3.319 -2.043 1.00 66.75 96 ASN A N 1
ATOM 764 C CA . ASN A 1 96 ? -9.665 4.213 -1.657 1.00 66.75 96 ASN A CA 1
ATOM 765 C C . ASN A 1 96 ? -8.586 3.529 -0.817 1.00 66.75 96 ASN A C 1
ATOM 767 O O . ASN A 1 96 ? -7.515 4.108 -0.639 1.00 66.75 96 ASN A O 1
ATOM 771 N N . GLN A 1 97 ? -8.824 2.310 -0.329 1.00 76.62 97 GLN A N 1
ATOM 772 C CA . GLN A 1 97 ? -7.879 1.634 0.557 1.00 76.62 97 GLN A CA 1
ATOM 773 C C . GLN A 1 97 ? -6.832 0.814 -0.186 1.00 76.62 97 GLN A C 1
ATOM 775 O O . GLN A 1 97 ? -5.748 0.580 0.351 1.00 76.62 97 GLN A O 1
ATOM 780 N N . ARG A 1 98 ? -7.121 0.394 -1.422 1.00 83.69 98 ARG A N 1
ATOM 781 C CA . ARG A 1 98 ? -6.226 -0.446 -2.223 1.00 83.69 98 ARG A CA 1
ATOM 782 C C . ARG A 1 98 ? -5.719 0.270 -3.471 1.00 83.69 98 ARG A C 1
ATOM 784 O O . ARG A 1 98 ? -6.310 1.232 -3.962 1.00 83.69 98 ARG A O 1
ATOM 791 N N . GLU A 1 99 ? -4.582 -0.189 -3.968 1.00 87.31 99 GLU A N 1
ATOM 792 C CA . GLU A 1 99 ? -3.973 0.256 -5.219 1.00 87.31 99 GLU A CA 1
ATOM 793 C C . GLU A 1 99 ? -3.392 -0.938 -5.984 1.00 87.31 99 GLU A C 1
ATOM 795 O O . GLU A 1 99 ? -2.886 -1.896 -5.391 1.00 87.31 99 GLU A O 1
ATOM 800 N N . CYS A 1 100 ? -3.483 -0.883 -7.314 1.00 89.25 100 CYS A N 1
ATOM 801 C CA . CYS A 1 100 ? -2.904 -1.890 -8.194 1.00 89.25 100 CYS A CA 1
ATOM 802 C C . CYS A 1 100 ? -1.406 -1.622 -8.349 1.00 89.25 100 CYS A C 1
ATOM 804 O O . CYS A 1 100 ? -1.018 -0.578 -8.877 1.00 89.25 100 CYS A O 1
ATOM 806 N N . ARG A 1 101 ? -0.555 -2.546 -7.891 1.00 91.69 101 ARG A N 1
ATOM 807 C CA . ARG A 1 101 ? 0.908 -2.396 -7.954 1.00 91.69 101 ARG A CA 1
ATOM 808 C C . ARG A 1 101 ? 1.577 -3.621 -8.571 1.00 91.69 101 ARG A C 1
ATOM 810 O O . ARG A 1 101 ? 1.022 -4.721 -8.507 1.00 91.69 101 ARG A O 1
ATOM 817 N N . PRO A 1 102 ? 2.773 -3.452 -9.162 1.00 94.56 102 PRO A N 1
ATOM 818 C CA . PRO A 1 102 ? 3.549 -4.580 -9.648 1.00 94.56 102 PRO A CA 1
ATOM 819 C C . PRO A 1 102 ? 4.021 -5.476 -8.506 1.00 94.56 102 PRO A C 1
ATOM 821 O O . PRO A 1 102 ? 4.554 -4.992 -7.511 1.00 94.56 102 PRO A O 1
ATOM 824 N N . THR A 1 103 ? 3.880 -6.787 -8.689 1.00 93.56 103 THR A N 1
ATOM 825 C CA . THR A 1 103 ? 4.504 -7.794 -7.816 1.00 93.56 103 THR A CA 1
ATOM 826 C C . THR A 1 103 ? 5.988 -7.955 -8.137 1.00 93.56 103 THR A C 1
ATOM 828 O O . THR A 1 103 ? 6.787 -8.288 -7.266 1.00 93.56 103 THR A O 1
ATOM 831 N N . ASN A 1 104 ? 6.364 -7.713 -9.396 1.00 94.88 104 ASN A N 1
ATOM 832 C CA . ASN A 1 104 ? 7.735 -7.786 -9.876 1.00 94.88 104 ASN A CA 1
ATOM 833 C C . ASN A 1 104 ? 7.950 -6.804 -11.043 1.00 94.88 104 ASN A C 1
ATOM 835 O O . ASN A 1 104 ? 7.071 -6.615 -11.894 1.00 94.88 104 ASN A O 1
ATOM 839 N N . ILE A 1 105 ? 9.125 -6.176 -11.060 1.00 96.00 105 ILE A N 1
ATOM 840 C CA . ILE A 1 105 ? 9.552 -5.195 -12.056 1.00 96.00 105 ILE A CA 1
ATOM 841 C C . ILE A 1 105 ? 10.853 -5.697 -12.672 1.00 96.00 105 ILE A C 1
ATOM 843 O O . ILE A 1 105 ? 11.830 -5.953 -11.972 1.00 96.00 105 ILE A O 1
ATOM 847 N N . GLN A 1 106 ? 10.870 -5.809 -13.994 1.00 96.38 106 GLN A N 1
ATOM 848 C CA . GLN A 1 106 ? 12.062 -6.142 -14.764 1.00 96.38 106 GLN A CA 1
ATOM 849 C C . GLN A 1 106 ? 12.449 -4.975 -15.666 1.00 96.38 106 GLN A C 1
ATOM 851 O O . GLN A 1 106 ? 11.645 -4.083 -15.933 1.00 96.38 106 GLN A O 1
ATOM 856 N N . TYR A 1 107 ? 13.691 -4.981 -16.142 1.00 94.88 107 TYR A N 1
ATOM 857 C CA . TYR A 1 107 ? 14.229 -3.917 -16.981 1.00 94.88 107 TYR A CA 1
ATOM 858 C C . TYR A 1 107 ? 14.653 -4.469 -18.333 1.00 94.88 107 TYR A C 1
ATOM 860 O O . TYR A 1 107 ? 15.272 -5.529 -18.427 1.00 94.88 107 TYR A O 1
ATOM 868 N N . LYS A 1 108 ? 14.319 -3.735 -19.392 1.00 91.06 108 LYS A N 1
ATOM 869 C CA . LYS A 1 108 ? 14.768 -4.011 -20.753 1.00 91.06 108 LYS A CA 1
ATOM 870 C C . LYS A 1 108 ? 15.569 -2.823 -21.260 1.00 91.06 108 LYS A C 1
ATOM 872 O O . LYS A 1 108 ? 15.115 -1.685 -21.183 1.00 91.06 108 LYS A O 1
ATOM 877 N N . THR A 1 109 ? 16.740 -3.096 -21.818 1.00 92.88 109 THR A N 1
ATOM 878 C CA . THR A 1 109 ? 17.538 -2.077 -22.502 1.00 92.88 109 THR A CA 1
ATOM 879 C C . THR A 1 109 ? 17.042 -1.916 -23.933 1.00 92.88 109 THR A C 1
ATOM 881 O O . THR A 1 109 ? 17.006 -2.880 -24.698 1.00 92.88 109 THR A O 1
ATOM 884 N N . ILE A 1 110 ? 16.683 -0.691 -24.297 1.00 90.94 110 ILE A N 1
ATOM 885 C CA . ILE A 1 110 ? 16.302 -0.284 -25.646 1.00 90.94 110 ILE A CA 1
ATOM 886 C C . ILE A 1 110 ? 17.451 0.514 -26.241 1.00 90.94 110 ILE A C 1
ATOM 888 O O . ILE A 1 110 ? 17.960 1.445 -25.620 1.00 90.94 110 ILE A O 1
ATOM 892 N N . ILE A 1 111 ? 17.870 0.141 -27.444 1.00 90.12 111 ILE A N 1
ATOM 893 C CA . ILE A 1 111 ? 18.870 0.893 -28.195 1.00 90.12 111 ILE A CA 1
ATOM 894 C C . ILE A 1 111 ? 18.109 1.859 -29.094 1.00 90.12 111 ILE A C 1
ATOM 896 O O . ILE A 1 111 ? 17.390 1.424 -29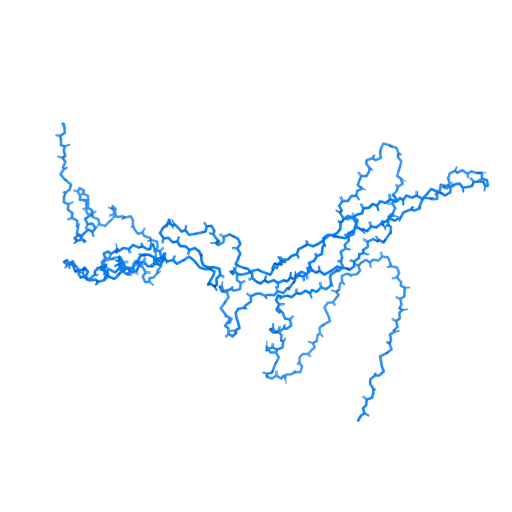.992 1.00 90.12 111 ILE A O 1
ATOM 900 N N . GLN A 1 112 ? 18.254 3.156 -28.840 1.00 89.75 112 GLN A N 1
ATOM 901 C CA . GLN A 1 112 ? 17.772 4.183 -29.748 1.00 89.75 112 GLN A CA 1
ATOM 902 C C . GLN A 1 112 ? 18.904 4.639 -30.664 1.00 89.75 112 GLN A C 1
ATOM 904 O O . GLN A 1 112 ? 20.050 4.778 -30.230 1.00 89.75 112 GLN A O 1
ATOM 909 N N . THR A 1 113 ? 18.563 4.900 -31.919 1.00 87.25 113 THR A N 1
ATOM 910 C CA . THR A 1 113 ? 19.497 5.365 -32.945 1.00 87.25 113 THR A CA 1
ATOM 911 C C . THR A 1 113 ? 19.027 6.705 -33.490 1.00 87.25 113 THR A C 1
ATOM 913 O O . THR A 1 113 ? 17.828 6.907 -33.686 1.00 87.25 113 THR A O 1
ATOM 916 N N . ALA A 1 114 ? 19.959 7.619 -33.725 1.00 83.75 114 ALA A N 1
ATOM 917 C CA . ALA A 1 114 ? 19.710 8.869 -34.423 1.00 83.75 114 ALA A CA 1
ATOM 918 C C . ALA A 1 114 ? 20.735 9.053 -35.539 1.00 83.75 114 ALA A C 1
ATOM 920 O O . ALA A 1 114 ? 21.860 8.559 -35.459 1.00 83.75 114 ALA A O 1
ATOM 921 N N . GLN A 1 115 ? 20.341 9.783 -36.572 1.00 76.56 115 GLN A N 1
ATOM 922 C CA . GLN A 1 115 ? 21.194 10.127 -37.698 1.00 76.56 115 GLN A CA 1
ATOM 923 C C . GLN A 1 115 ? 21.186 11.644 -37.842 1.00 76.56 115 GLN A C 1
ATOM 925 O O . GLN A 1 115 ? 20.110 12.244 -37.873 1.00 76.56 115 GLN A O 1
ATOM 930 N N . SER A 1 116 ? 22.363 12.264 -37.923 1.00 70.38 116 SER A N 1
ATOM 931 C CA . SER A 1 116 ? 22.460 13.654 -38.372 1.00 70.38 116 SER A CA 1
ATOM 932 C C . SER A 1 116 ? 22.877 13.700 -39.838 1.00 70.38 116 SER A C 1
ATOM 934 O O . SER A 1 116 ? 23.704 12.906 -40.295 1.00 70.38 116 SER A O 1
ATOM 936 N N . ILE A 1 117 ? 22.275 14.631 -40.578 1.00 59.75 117 ILE A N 1
ATOM 937 C CA . ILE A 1 117 ? 22.705 14.988 -41.927 1.00 59.75 117 ILE A CA 1
ATOM 938 C C . ILE A 1 117 ? 23.284 16.393 -41.823 1.00 59.75 117 ILE A C 1
ATOM 940 O O . ILE A 1 117 ? 22.562 17.347 -41.541 1.00 59.75 117 ILE A O 1
ATOM 944 N N . ASP A 1 118 ? 24.594 16.515 -42.001 1.00 57.91 118 ASP A N 1
ATOM 945 C CA . ASP A 1 118 ? 25.266 17.808 -41.956 1.00 57.91 118 ASP A CA 1
ATOM 946 C C . ASP A 1 118 ? 25.055 18.532 -43.292 1.00 57.91 118 ASP A C 1
ATOM 948 O O . ASP A 1 118 ? 25.712 18.237 -44.285 1.00 57.91 118 ASP A O 1
ATOM 952 N N . HIS A 1 119 ? 24.067 19.427 -43.351 1.00 53.88 119 HIS A N 1
ATOM 953 C CA . HIS A 1 119 ? 23.731 20.176 -44.571 1.00 53.88 119 HIS A CA 1
ATOM 954 C C . HIS A 1 119 ? 24.707 21.326 -44.879 1.00 53.88 119 HIS A C 1
ATOM 956 O O . HIS A 1 119 ? 24.557 21.981 -45.909 1.00 53.88 119 HIS A O 1
ATOM 962 N N . TYR A 1 120 ? 25.699 21.592 -44.021 1.00 55.62 120 TYR A N 1
ATOM 963 C CA . TYR A 1 120 ? 26.557 22.776 -44.150 1.00 55.62 120 TYR A CA 1
ATOM 964 C C . TYR A 1 120 ? 27.840 22.569 -44.967 1.00 55.62 120 TYR A C 1
ATOM 966 O O . TYR A 1 120 ? 28.540 23.544 -45.239 1.00 55.62 120 TYR A O 1
ATOM 974 N N . HIS A 1 121 ? 28.144 21.352 -45.426 1.00 49.06 121 HIS A N 1
ATOM 975 C CA . HIS A 1 121 ? 29.361 21.094 -46.197 1.00 49.06 121 HIS A CA 1
ATOM 976 C C . HIS A 1 121 ? 29.085 20.831 -47.686 1.00 49.06 121 HIS A C 1
ATOM 978 O O . HIS A 1 121 ? 28.501 19.824 -48.063 1.00 49.06 121 HIS A O 1
ATOM 984 N N . HIS A 1 122 ? 29.598 21.724 -48.541 1.00 49.97 122 HIS A N 1
ATOM 985 C CA . HIS A 1 122 ? 29.698 21.620 -50.010 1.00 49.97 122 HIS A CA 1
ATOM 986 C C . HIS A 1 122 ? 30.622 20.478 -50.512 1.00 49.97 122 HIS A C 1
ATOM 988 O O . HIS A 1 122 ? 31.087 20.520 -51.648 1.00 49.97 122 HIS A O 1
ATOM 994 N N . ASN A 1 123 ? 30.914 19.466 -49.688 1.00 52.84 123 ASN A N 1
ATOM 995 C CA . ASN A 1 123 ? 31.782 18.347 -50.058 1.00 52.84 123 ASN A CA 1
ATOM 996 C C . ASN A 1 123 ? 30.947 17.110 -50.438 1.00 52.84 123 ASN A C 1
ATOM 998 O O . ASN A 1 123 ? 30.044 16.746 -49.684 1.00 52.84 123 ASN A O 1
ATOM 1002 N N . PRO A 1 124 ? 31.261 16.425 -51.555 1.00 54.34 124 PRO A N 1
ATOM 1003 C CA . PRO A 1 124 ? 30.557 15.215 -51.989 1.00 54.34 124 PRO A CA 1
ATOM 1004 C C . PRO A 1 124 ? 30.759 14.006 -51.053 1.00 54.34 124 PRO A C 1
ATOM 1006 O O . PRO A 1 124 ? 29.981 13.059 -51.116 1.00 54.34 124 PRO A O 1
ATOM 1009 N N . ASP A 1 125 ? 31.725 14.066 -50.131 1.00 54.44 125 ASP A N 1
ATOM 1010 C CA . ASP A 1 125 ? 31.966 13.054 -49.093 1.00 54.44 125 ASP A CA 1
ATOM 1011 C C . ASP A 1 125 ? 31.188 13.364 -47.798 1.00 54.44 125 ASP A C 1
ATOM 1013 O O . ASP A 1 125 ? 31.762 13.547 -46.720 1.00 54.44 125 ASP A O 1
ATOM 1017 N N . MET A 1 126 ? 29.857 13.469 -47.890 1.00 55.12 126 MET A N 1
ATOM 1018 C CA . MET A 1 126 ? 28.986 13.645 -46.719 1.00 55.12 126 MET A CA 1
ATOM 1019 C C . MET A 1 126 ? 29.153 12.468 -45.740 1.00 55.12 126 MET A C 1
ATOM 1021 O O . MET A 1 126 ? 28.642 11.371 -45.966 1.00 55.12 126 MET A O 1
ATOM 1025 N N . MET A 1 127 ? 29.819 12.695 -44.605 1.00 55.47 127 MET A N 1
ATOM 1026 C CA . MET A 1 127 ? 29.872 11.710 -43.523 1.00 55.47 127 MET A CA 1
ATOM 1027 C C . MET A 1 127 ? 28.586 11.759 -42.691 1.00 55.47 127 MET A C 1
ATOM 1029 O O . MET A 1 127 ? 28.407 12.633 -41.843 1.00 55.47 127 MET A O 1
ATOM 1033 N N . MET A 1 128 ? 27.694 10.789 -42.906 1.00 64.06 128 MET A N 1
ATOM 1034 C CA . MET A 1 128 ? 26.564 10.531 -42.008 1.00 64.06 128 MET A CA 1
ATOM 1035 C C . MET A 1 128 ? 27.087 10.149 -40.617 1.00 64.06 128 MET A C 1
ATOM 1037 O O . MET A 1 128 ? 27.796 9.152 -40.472 1.00 64.06 128 MET A O 1
ATOM 1041 N N . LYS A 1 129 ? 26.713 10.909 -39.579 1.00 72.19 129 LYS A N 1
ATOM 1042 C CA . LYS A 1 129 ? 27.008 10.535 -38.188 1.00 72.19 129 LYS A CA 1
ATOM 1043 C C . LYS A 1 129 ? 25.827 9.766 -37.608 1.00 72.19 129 LYS A C 1
ATOM 1045 O O . LYS A 1 129 ? 24.704 10.272 -37.551 1.00 72.19 129 LYS A O 1
ATOM 1050 N N . LEU A 1 130 ? 26.101 8.538 -37.179 1.00 78.62 130 LEU A N 1
ATOM 1051 C CA . LEU A 1 130 ? 25.168 7.704 -36.430 1.00 78.62 130 LEU A CA 1
ATOM 1052 C C . LEU A 1 130 ? 25.419 7.879 -34.933 1.00 78.62 130 LEU A C 1
ATOM 1054 O O . LEU A 1 130 ? 26.550 7.776 -34.460 1.00 78.62 130 LEU A O 1
ATOM 1058 N N . TYR A 1 131 ? 24.345 8.117 -34.190 1.00 82.44 131 TYR A N 1
ATOM 1059 C CA . TYR A 1 131 ? 24.346 8.206 -32.738 1.00 82.44 131 TYR A CA 1
ATOM 1060 C C . TYR A 1 131 ? 23.541 7.049 -32.171 1.00 82.44 131 TYR A C 1
ATOM 1062 O O . TYR A 1 131 ? 22.455 6.743 -32.661 1.00 82.44 131 TYR A O 1
ATOM 1070 N N . HIS A 1 132 ? 24.037 6.451 -31.093 1.00 84.81 132 HIS A N 1
ATOM 1071 C CA . HIS A 1 132 ? 23.322 5.414 -30.364 1.00 84.81 132 HIS A CA 1
ATOM 1072 C C . HIS A 1 132 ? 23.241 5.782 -28.889 1.00 84.81 132 HIS A C 1
ATOM 1074 O O . HIS A 1 132 ? 24.232 6.210 -28.296 1.00 84.81 132 HIS A O 1
ATOM 1080 N N . ARG A 1 133 ? 22.078 5.559 -28.276 1.00 85.94 133 ARG A N 1
ATOM 1081 C CA . ARG A 1 133 ? 21.920 5.620 -26.819 1.00 85.94 133 ARG A CA 1
ATOM 1082 C C . ARG A 1 133 ? 21.157 4.410 -26.306 1.00 85.94 133 ARG A C 1
ATOM 1084 O O . ARG A 1 133 ? 20.323 3.840 -27.006 1.00 85.94 133 ARG A O 1
ATOM 1091 N N . LYS A 1 134 ? 21.464 4.007 -25.075 1.00 89.44 134 LYS A N 1
ATOM 1092 C CA . LYS A 1 134 ? 20.787 2.913 -24.375 1.00 89.44 134 LYS A CA 1
ATOM 1093 C C . LYS A 1 134 ? 19.826 3.512 -23.356 1.00 89.44 134 LYS A C 1
ATOM 1095 O O . LYS A 1 134 ? 20.266 4.239 -22.473 1.00 89.44 134 LYS A O 1
ATOM 1100 N N . VAL A 1 135 ? 18.547 3.182 -23.467 1.00 88.69 135 VAL A N 1
ATOM 1101 C CA . VAL A 1 135 ? 17.505 3.570 -22.510 1.00 88.69 135 VAL A CA 1
ATOM 1102 C C . VAL A 1 135 ? 17.059 2.324 -21.765 1.00 88.69 135 VAL A C 1
ATOM 1104 O O . VAL A 1 135 ? 16.682 1.332 -22.387 1.00 88.69 135 VAL A O 1
ATOM 1107 N N . GLN A 1 136 ? 17.124 2.345 -20.437 1.00 92.19 136 GLN A N 1
ATOM 1108 C CA . GLN A 1 136 ? 16.561 1.268 -19.630 1.00 92.19 136 GLN A CA 1
ATOM 1109 C C . GLN A 1 136 ? 15.093 1.548 -19.360 1.00 92.19 136 GLN A C 1
ATOM 1111 O O . GLN A 1 136 ? 14.731 2.612 -18.872 1.00 92.19 136 GLN A O 1
ATOM 1116 N N . VAL A 1 137 ? 14.251 0.568 -19.658 1.00 91.69 137 VAL A N 1
ATOM 1117 C CA . VAL A 1 137 ? 12.811 0.673 -19.479 1.00 91.69 137 VAL A CA 1
ATOM 1118 C C . VAL A 1 137 ? 12.344 -0.399 -18.513 1.00 91.69 137 VAL A C 1
ATOM 1120 O O . VAL A 1 137 ? 12.517 -1.592 -18.768 1.00 91.69 137 VAL A O 1
ATOM 1123 N N . ALA A 1 138 ? 11.707 0.031 -17.428 1.00 93.31 138 ALA A N 1
ATOM 1124 C CA . ALA A 1 138 ? 11.001 -0.863 -16.522 1.00 93.31 138 ALA A CA 1
ATOM 1125 C C . ALA A 1 138 ? 9.742 -1.443 -17.191 1.00 93.31 138 ALA A C 1
ATOM 1127 O O . ALA A 1 138 ? 9.028 -0.725 -17.889 1.00 93.31 138 ALA A O 1
ATOM 1128 N N . TYR A 1 139 ? 9.420 -2.702 -16.928 1.00 94.25 139 TYR A N 1
ATOM 1129 C CA . TYR A 1 139 ? 8.151 -3.332 -17.288 1.00 94.25 139 TYR A CA 1
ATOM 1130 C C . TYR A 1 139 ? 7.716 -4.288 -16.178 1.00 94.25 139 TYR A C 1
ATOM 1132 O O . TYR A 1 139 ? 8.538 -4.790 -15.409 1.00 94.25 139 TYR A O 1
ATOM 1140 N N . HIS A 1 140 ? 6.410 -4.492 -16.043 1.00 96.88 140 HIS A N 1
ATOM 1141 C CA . HIS A 1 140 ? 5.842 -5.283 -14.955 1.00 96.88 140 HIS A CA 1
ATOM 1142 C C . HIS A 1 140 ? 5.589 -6.712 -15.439 1.00 96.88 140 HIS A C 1
ATOM 1144 O O . HIS A 1 140 ? 5.131 -6.908 -16.567 1.00 96.88 140 HIS A O 1
ATOM 1150 N N . THR A 1 141 ? 5.872 -7.707 -14.598 1.00 94.94 141 THR A N 1
ATOM 1151 C CA . THR A 1 141 ? 5.648 -9.133 -14.921 1.00 94.94 141 THR A CA 1
ATOM 1152 C C . THR A 1 141 ? 4.539 -9.779 -14.095 1.00 94.94 141 THR A C 1
ATOM 1154 O O . THR A 1 141 ? 4.142 -10.906 -14.372 1.00 94.94 141 THR A O 1
ATOM 1157 N N . GLY A 1 142 ? 3.979 -9.050 -13.133 1.00 94.88 142 GLY A N 1
ATOM 1158 C CA . GLY A 1 142 ? 2.786 -9.434 -12.389 1.00 94.88 142 GLY A CA 1
ATOM 1159 C C . GLY A 1 142 ? 2.202 -8.230 -11.660 1.00 94.88 142 GLY A C 1
ATOM 1160 O O . GLY A 1 142 ? 2.919 -7.264 -11.393 1.00 94.88 142 GLY A O 1
ATOM 1161 N N . CYS A 1 143 ? 0.906 -8.283 -11.360 1.00 93.44 143 CYS A N 1
ATOM 1162 C CA . CYS A 1 143 ? 0.171 -7.217 -10.685 1.00 93.44 143 CYS A CA 1
ATOM 1163 C C . CYS A 1 143 ? -0.681 -7.794 -9.564 1.00 93.44 143 CYS A C 1
ATOM 1165 O O . CYS A 1 143 ? -1.242 -8.881 -9.705 1.00 93.44 143 CYS A O 1
ATOM 1167 N N . GLN A 1 144 ? -0.783 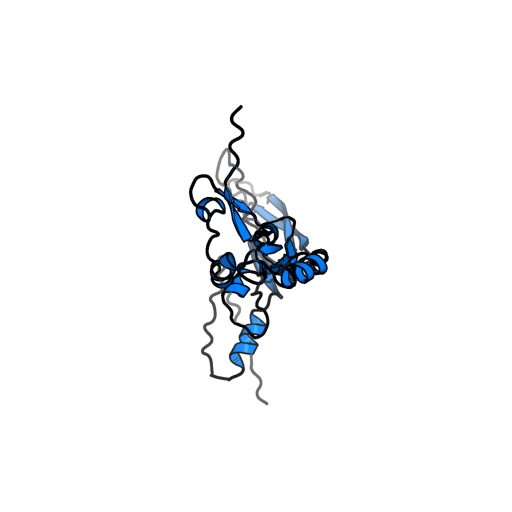-7.059 -8.462 1.00 91.12 144 GLN A N 1
ATOM 1168 C CA . GLN A 1 144 ? -1.645 -7.418 -7.346 1.00 91.12 144 GLN A CA 1
ATOM 1169 C C . GLN A 1 144 ? -2.173 -6.157 -6.662 1.00 91.12 144 GLN A C 1
ATOM 1171 O O . GLN A 1 144 ? -1.569 -5.083 -6.714 1.00 91.12 144 GLN A O 1
ATOM 1176 N N . CYS A 1 145 ? -3.330 -6.295 -6.023 1.00 87.38 145 CYS A N 1
ATOM 1177 C CA . CYS A 1 145 ? -3.907 -5.255 -5.191 1.00 87.38 145 CYS A CA 1
ATOM 1178 C C . CYS A 1 145 ? -3.258 -5.244 -3.812 1.00 87.38 145 CYS A C 1
ATOM 1180 O O . CYS A 1 145 ? -3.401 -6.197 -3.045 1.00 87.38 145 CYS A O 1
ATOM 1182 N N . TYR A 1 146 ? -2.614 -4.134 -3.476 1.00 86.38 146 TYR A N 1
ATOM 1183 C CA . TYR A 1 146 ? -2.032 -3.898 -2.158 1.00 86.38 146 TYR A CA 1
ATOM 1184 C C . TYR A 1 146 ? -2.810 -2.810 -1.433 1.00 86.38 146 TYR A C 1
ATOM 1186 O O . TYR A 1 146 ? -3.434 -1.963 -2.069 1.00 86.38 146 TYR A O 1
ATOM 1194 N N . CYS A 1 147 ? -2.767 -2.814 -0.103 1.00 86.25 147 CYS A N 1
ATOM 1195 C CA . CYS A 1 147 ? -3.232 -1.661 0.656 1.00 86.25 147 CYS A CA 1
ATOM 1196 C C . CYS A 1 147 ? -2.344 -0.455 0.358 1.00 86.25 147 CYS A C 1
ATOM 1198 O O . CYS A 1 147 ? -1.124 -0.592 0.229 1.00 86.25 147 CYS A O 1
ATOM 1200 N N . ARG A 1 148 ? -2.948 0.728 0.268 1.00 84.06 148 ARG A N 1
ATOM 1201 C CA . ARG A 1 148 ? -2.204 1.962 0.041 1.00 84.06 148 ARG A CA 1
ATOM 1202 C C . ARG A 1 148 ? -1.240 2.207 1.190 1.00 84.06 148 ARG A C 1
ATOM 1204 O O . ARG A 1 148 ? -1.603 2.126 2.362 1.00 84.06 148 ARG A O 1
ATOM 1211 N N . GLN A 1 149 ? -0.015 2.576 0.840 1.00 74.25 149 GLN A N 1
ATOM 1212 C CA . GLN A 1 149 ? 1.090 2.689 1.793 1.00 74.25 149 GLN A CA 1
ATOM 1213 C C . GLN A 1 149 ? 0.815 3.664 2.951 1.00 74.25 149 GLN A C 1
ATOM 1215 O O . GLN A 1 149 ? 1.259 3.426 4.070 1.00 74.25 149 GLN A O 1
ATOM 1220 N N . HIS A 1 150 ? 0.050 4.735 2.713 1.00 74.00 150 HIS A N 1
ATOM 1221 C CA . HIS A 1 150 ? -0.284 5.700 3.762 1.00 74.00 150 HIS A CA 1
ATOM 1222 C C . HIS A 1 150 ? -1.146 5.096 4.883 1.00 74.00 150 HIS A C 1
ATOM 1224 O O . HIS A 1 150 ? -1.032 5.553 6.014 1.00 74.00 150 HIS A O 1
ATOM 1230 N N . LEU A 1 151 ? -1.940 4.051 4.610 1.00 73.19 151 LEU A N 1
ATOM 1231 C CA . LEU A 1 151 ? -2.751 3.358 5.620 1.00 73.19 151 LEU A CA 1
ATOM 1232 C C . LEU A 1 151 ? -1.903 2.470 6.538 1.00 73.19 151 LEU A C 1
ATOM 1234 O O . LEU A 1 151 ? -2.212 2.327 7.717 1.00 73.19 151 LEU A O 1
ATOM 1238 N N . MET A 1 152 ? -0.799 1.915 6.026 1.00 67.69 152 MET A N 1
ATOM 1239 C CA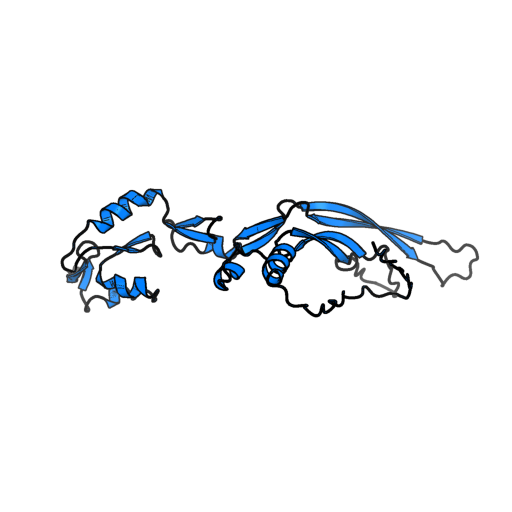 . MET A 1 152 ? 0.081 1.035 6.808 1.00 67.69 152 MET A CA 1
ATOM 1240 C C . MET A 1 152 ? 0.716 1.761 8.002 1.00 67.69 152 MET A C 1
ATOM 1242 O O . MET A 1 152 ? 1.001 1.143 9.024 1.00 67.69 152 MET A O 1
ATOM 1246 N N . ASN A 1 153 ? 0.893 3.080 7.886 1.00 69.50 153 ASN A N 1
ATOM 1247 C CA . ASN A 1 153 ? 1.500 3.925 8.913 1.00 69.50 153 ASN A CA 1
ATOM 1248 C C . ASN A 1 153 ? 0.468 4.598 9.837 1.00 69.50 153 ASN A C 1
ATOM 1250 O O . ASN A 1 153 ? 0.855 5.388 10.693 1.00 69.50 153 ASN A O 1
ATOM 1254 N N . GLN A 1 154 ? -0.831 4.328 9.667 1.00 72.88 154 GLN A N 1
ATOM 1255 C CA . GLN A 1 154 ? -1.902 5.021 10.394 1.00 72.88 154 GLN A CA 1
ATOM 1256 C C . GLN A 1 154 ? -2.331 4.350 11.699 1.00 72.88 154 GLN A C 1
ATOM 1258 O O . GLN A 1 154 ? -3.191 4.889 12.394 1.00 72.88 154 GLN A O 1
ATOM 1263 N N . CYS A 1 155 ? -1.763 3.198 12.062 1.00 78.88 155 CYS A N 1
ATOM 1264 C CA . CYS A 1 155 ? -2.136 2.565 13.323 1.00 78.88 155 CYS A CA 1
ATOM 1265 C C . CYS A 1 155 ? -1.758 3.483 14.487 1.00 78.88 155 CYS A C 1
ATOM 1267 O O . CYS A 1 155 ? -0.587 3.784 14.712 1.00 78.88 155 CYS A O 1
ATOM 1269 N N . SER A 1 156 ? -2.780 3.942 15.213 1.00 71.06 156 SER A N 1
ATOM 1270 C CA . SER A 1 156 ? -2.676 5.031 16.184 1.00 71.06 156 SER A CA 1
ATOM 1271 C C . SER A 1 156 ? -1.849 4.655 17.415 1.00 71.06 156 SER A C 1
ATOM 1273 O O . SER A 1 156 ? -1.476 5.539 18.185 1.00 71.06 156 SER A O 1
ATOM 1275 N N . ASN A 1 157 ? -1.608 3.361 17.651 1.00 75.94 157 ASN A N 1
ATOM 1276 C CA . ASN A 1 157 ? -0.949 2.861 18.852 1.00 75.94 157 ASN A CA 1
ATOM 1277 C C . ASN A 1 157 ? -0.178 1.552 18.580 1.00 75.94 157 ASN A C 1
ATOM 1279 O O . ASN A 1 157 ? -0.571 0.752 17.736 1.00 75.94 157 ASN A O 1
ATOM 1283 N N . GLN A 1 158 ? 0.862 1.272 19.374 1.00 85.12 158 GLN A N 1
ATOM 1284 C CA . GLN A 1 158 ? 1.660 0.030 19.356 1.00 85.12 158 GLN A CA 1
ATOM 1285 C C . GLN A 1 158 ? 0.841 -1.240 19.669 1.00 85.12 158 GLN A C 1
ATOM 1287 O O . GLN A 1 158 ? 1.293 -2.366 19.448 1.00 85.12 158 GLN A O 1
ATOM 1292 N N . ARG A 1 159 ? -0.370 -1.057 20.206 1.00 90.19 159 ARG A N 1
ATOM 1293 C CA . ARG A 1 159 ? -1.352 -2.113 20.493 1.00 90.19 159 ARG A CA 1
ATOM 1294 C C . ARG A 1 159 ? -2.153 -2.551 19.265 1.00 90.19 159 ARG A C 1
ATOM 1296 O O . ARG A 1 159 ? -2.847 -3.566 19.324 1.00 90.19 159 ARG A O 1
ATOM 1303 N N . GLN A 1 160 ? -2.060 -1.799 18.174 1.00 90.25 160 GLN A N 1
ATOM 1304 C CA . GLN A 1 160 ? -2.669 -2.119 16.891 1.00 90.25 160 GLN A CA 1
ATOM 1305 C C . GLN A 1 160 ? -1.639 -2.728 15.945 1.00 90.25 160 GLN A C 1
ATOM 1307 O O . GLN A 1 160 ? -0.443 -2.448 16.021 1.00 90.25 160 GLN A O 1
ATOM 1312 N N . LYS A 1 161 ? -2.124 -3.566 15.036 1.00 89.19 161 LYS A N 1
ATOM 1313 C CA . LYS A 1 161 ? -1.363 -4.109 13.919 1.00 89.19 161 LYS A CA 1
ATOM 1314 C C . LYS A 1 161 ? -2.142 -3.849 12.638 1.00 89.19 161 LYS A C 1
ATOM 1316 O O . LYS A 1 161 ? -3.355 -4.035 12.600 1.00 89.19 161 LYS A O 1
ATOM 1321 N N . PHE A 1 162 ? -1.433 -3.426 11.599 1.00 87.44 162 PHE A N 1
ATOM 1322 C CA . PHE A 1 162 ? -2.013 -3.301 10.271 1.00 87.44 162 PHE A CA 1
ATOM 1323 C C . PHE A 1 162 ? -2.162 -4.681 9.626 1.00 87.44 162 PHE A C 1
ATOM 1325 O O . PHE A 1 162 ? -1.202 -5.460 9.600 1.00 87.44 162 PHE A O 1
ATOM 1332 N N . TYR A 1 163 ? -3.343 -4.970 9.085 1.00 84.88 163 TYR A N 1
ATOM 1333 C CA . TYR A 1 163 ? -3.621 -6.200 8.350 1.00 84.88 163 TYR A CA 1
ATOM 1334 C C . TYR A 1 163 ? -3.813 -5.895 6.865 1.00 84.88 163 TYR A C 1
ATOM 1336 O O . TYR A 1 163 ? -4.722 -5.170 6.469 1.00 84.88 163 TYR A O 1
ATOM 1344 N N . ASN A 1 164 ? -2.960 -6.486 6.022 1.00 80.88 164 ASN A N 1
ATOM 1345 C CA . ASN A 1 164 ? -3.001 -6.287 4.568 1.00 80.88 164 ASN A CA 1
ATOM 1346 C C . ASN A 1 164 ? -4.268 -6.870 3.910 1.00 80.88 164 ASN A C 1
ATOM 1348 O O . ASN A 1 164 ? -4.677 -6.433 2.832 1.00 80.88 164 ASN A O 1
ATOM 1352 N N . ASP A 1 165 ? -4.910 -7.846 4.547 1.00 77.44 165 ASP A N 1
ATOM 1353 C CA . ASP A 1 165 ? -6.101 -8.498 3.996 1.00 77.44 165 ASP A CA 1
ATOM 1354 C C . ASP A 1 165 ? -7.365 -7.654 4.200 1.00 77.44 165 ASP A C 1
ATOM 1356 O O . ASP A 1 165 ? -8.238 -7.634 3.335 1.00 77.44 165 ASP A O 1
ATOM 1360 N N . SER A 1 166 ? -7.436 -6.873 5.280 1.00 79.50 166 SER A N 1
ATOM 1361 C CA . SER A 1 166 ? -8.547 -5.952 5.551 1.00 79.50 166 SER A CA 1
ATOM 1362 C C . SER A 1 166 ? -8.223 -4.489 5.233 1.00 79.50 166 SER A C 1
ATOM 1364 O O . SER A 1 166 ? -9.133 -3.670 5.202 1.00 79.50 166 SER A O 1
ATOM 1366 N N . CYS A 1 167 ? -6.952 -4.154 4.976 1.00 81.19 167 CYS A N 1
ATOM 1367 C CA . CYS A 1 167 ? -6.439 -2.780 4.877 1.00 81.19 167 CYS A CA 1
ATOM 1368 C C . CYS A 1 167 ? -6.779 -1.896 6.081 1.00 81.19 167 CYS A C 1
ATOM 1370 O O . CYS A 1 167 ? -6.928 -0.680 5.949 1.00 81.19 167 CYS A O 1
ATOM 1372 N N . ARG A 1 168 ? -6.884 -2.506 7.264 1.00 82.75 168 ARG A N 1
ATOM 1373 C CA . ARG A 1 168 ? -7.284 -1.836 8.500 1.00 82.75 168 ARG A CA 1
ATOM 1374 C C . ARG A 1 168 ? -6.283 -2.109 9.613 1.00 82.75 168 ARG A C 1
ATOM 1376 O O . ARG A 1 168 ? -5.580 -3.121 9.631 1.00 82.75 168 ARG A O 1
ATOM 1383 N N . CYS A 1 169 ? -6.226 -1.172 10.550 1.00 84.81 169 CYS A N 1
ATOM 1384 C CA . CYS A 1 169 ? -5.566 -1.376 11.828 1.00 84.81 169 CYS A CA 1
ATOM 1385 C C . CYS A 1 169 ? -6.536 -2.089 12.758 1.00 84.81 169 CYS A C 1
ATOM 1387 O O . CYS A 1 169 ? -7.620 -1.583 13.039 1.00 84.81 169 CYS A O 1
ATOM 1389 N N . GLU A 1 170 ? -6.138 -3.253 13.247 1.00 88.81 170 GLU A N 1
ATOM 1390 C CA . GLU A 1 170 ? -6.921 -4.015 14.213 1.00 88.81 170 GLU A CA 1
ATOM 1391 C C . GLU A 1 170 ? -6.078 -4.249 15.463 1.00 88.81 170 GLU A C 1
ATOM 1393 O O . GLU A 1 170 ? -4.845 -4.172 15.441 1.00 88.81 170 GLU A O 1
ATOM 1398 N N . CYS A 1 171 ? -6.735 -4.531 16.583 1.00 90.81 171 CYS A N 1
ATOM 1399 C CA . CYS A 1 171 ? -6.027 -4.874 17.808 1.00 90.81 171 CYS A CA 1
ATOM 1400 C C . CYS A 1 171 ? -5.177 -6.121 17.618 1.00 90.81 171 CYS A C 1
ATOM 1402 O O . CYS A 1 171 ? -5.578 -7.076 16.947 1.00 90.81 171 CYS A O 1
ATOM 1404 N N . ARG A 1 172 ? -3.983 -6.116 18.215 1.00 91.31 172 ARG A N 1
ATOM 1405 C CA . ARG A 1 172 ? -3.100 -7.273 18.113 1.00 91.31 172 ARG A CA 1
ATOM 1406 C C . ARG A 1 172 ? -3.754 -8.522 18.738 1.00 91.31 172 ARG A C 1
ATOM 1408 O O . ARG A 1 172 ? -4.451 -8.396 19.749 1.00 91.31 172 ARG A O 1
ATOM 1415 N N . PRO A 1 173 ? -3.517 -9.728 18.186 1.00 90.06 173 PRO A N 1
ATOM 1416 C CA . PRO A 1 173 ? -4.190 -10.949 18.639 1.00 90.06 173 PRO A CA 1
ATOM 1417 C C . PRO A 1 173 ? -3.859 -11.343 20.083 1.00 90.06 173 PRO A C 1
ATOM 1419 O O . PRO A 1 173 ? -4.682 -11.949 20.761 1.00 90.06 173 PRO A O 1
ATOM 1422 N N . ASP A 1 174 ? -2.675 -10.975 20.576 1.00 93.19 174 ASP A N 1
ATOM 1423 C CA . ASP A 1 174 ? -2.233 -11.239 21.950 1.00 93.19 174 ASP A CA 1
ATOM 1424 C C . ASP A 1 174 ? -3.067 -10.496 23.008 1.00 93.19 174 ASP A C 1
ATOM 1426 O O . ASP A 1 174 ? -3.091 -10.896 24.169 1.00 93.19 174 ASP A O 1
ATOM 1430 N N . LEU A 1 175 ? -3.838 -9.482 22.606 1.00 93.06 175 LEU A N 1
ATOM 1431 C CA . LEU A 1 175 ? -4.735 -8.739 23.493 1.00 93.06 175 LEU A CA 1
ATOM 1432 C C . LEU A 1 175 ? -6.073 -9.448 23.752 1.00 93.06 175 LEU A C 1
ATOM 1434 O O . LEU A 1 175 ? -6.921 -8.900 24.457 1.00 93.06 175 LEU A O 1
ATOM 1438 N N . VAL A 1 176 ? -6.303 -10.648 23.204 1.00 91.94 176 VAL A N 1
ATOM 1439 C CA . VAL A 1 176 ? -7.603 -11.335 23.322 1.00 91.94 176 VAL A CA 1
ATOM 1440 C C . VAL A 1 176 ? -7.991 -11.610 24.779 1.00 91.94 176 VAL A C 1
ATOM 1442 O O . VAL A 1 176 ? -9.153 -11.445 25.150 1.00 91.94 176 VAL A O 1
ATOM 1445 N N . HIS A 1 177 ? -7.016 -11.957 25.625 1.00 93.50 177 HIS A N 1
ATOM 1446 C CA . HIS A 1 177 ? -7.249 -12.185 27.049 1.00 93.50 177 HIS A CA 1
ATOM 1447 C C . HIS A 1 177 ? -7.578 -10.883 27.780 1.00 93.50 177 HIS A C 1
ATOM 1449 O O . HIS A 1 177 ? -8.541 -10.845 28.537 1.00 93.50 177 HIS A O 1
ATOM 1455 N N . GLU A 1 178 ? -6.853 -9.794 27.511 1.00 92.88 178 GLU A N 1
ATOM 1456 C CA . GLU A 1 178 ? -7.164 -8.480 28.088 1.00 92.88 178 GLU A CA 1
ATOM 1457 C C . GLU A 1 178 ? -8.549 -7.981 27.671 1.00 92.88 178 GLU A C 1
ATOM 1459 O O . GLU A 1 178 ? -9.294 -7.456 28.499 1.00 92.88 178 GLU A O 1
ATOM 1464 N N . ARG A 1 179 ? -8.919 -8.183 26.402 1.00 92.25 179 ARG A N 1
ATOM 1465 C CA . ARG A 1 179 ? -10.255 -7.878 25.884 1.00 92.25 179 ARG A CA 1
ATOM 1466 C C . ARG A 1 179 ? -11.329 -8.668 26.624 1.00 92.25 179 ARG A C 1
ATOM 1468 O O . ARG A 1 179 ? -12.333 -8.091 27.034 1.00 92.25 179 ARG A O 1
ATOM 1475 N N . PHE A 1 180 ? -11.119 -9.966 26.813 1.00 92.00 180 PHE A N 1
ATOM 1476 C CA . PHE A 1 180 ? -12.051 -10.812 27.551 1.00 92.00 180 PHE A CA 1
ATOM 1477 C C . PHE A 1 180 ? -12.177 -10.376 29.015 1.00 92.00 180 PHE A C 1
ATOM 1479 O O . PHE A 1 180 ? -13.287 -10.150 29.499 1.00 92.00 180 PHE A O 1
ATOM 1486 N N . GLU A 1 181 ? -11.057 -10.159 29.702 1.00 92.50 181 GLU A N 1
ATOM 1487 C CA . GLU A 1 181 ? -11.049 -9.693 31.090 1.00 92.50 181 GLU A CA 1
ATOM 1488 C C . GLU A 1 181 ? -11.684 -8.309 31.239 1.00 92.50 181 GLU A C 1
ATOM 1490 O O . GLU A 1 181 ? -12.420 -8.072 32.194 1.00 92.50 181 GLU A O 1
ATOM 1495 N N . CYS A 1 182 ? -11.486 -7.412 30.271 1.00 91.81 182 CYS A N 1
ATOM 1496 C CA . CYS A 1 182 ? -12.144 -6.111 30.242 1.00 91.81 182 CYS A CA 1
ATOM 1497 C C . CYS A 1 182 ? -13.670 -6.238 30.309 1.00 91.81 182 CYS A C 1
ATOM 1499 O O . CYS A 1 182 ? -14.301 -5.603 31.149 1.00 91.81 182 CYS A O 1
ATOM 1501 N N . THR A 1 183 ? -14.259 -7.103 29.478 1.00 85.44 183 THR A N 1
ATOM 1502 C CA . THR A 1 183 ? -15.724 -7.267 29.420 1.00 85.44 183 THR A CA 1
ATOM 1503 C C . THR A 1 183 ? -16.335 -7.833 30.704 1.00 85.44 183 THR A C 1
ATOM 1505 O O . THR A 1 183 ? -17.523 -7.640 30.962 1.00 85.44 183 THR A O 1
ATOM 1508 N N . LYS A 1 184 ? -15.530 -8.487 31.551 1.00 89.75 184 LYS A N 1
ATOM 1509 C CA . LYS A 1 184 ? -15.965 -8.983 32.864 1.00 89.75 184 LYS A CA 1
ATOM 1510 C C . LYS A 1 184 ? -15.923 -7.919 33.958 1.00 89.75 184 LYS A C 1
ATOM 1512 O O . LYS A 1 184 ? -16.565 -8.097 34.993 1.00 89.75 184 LYS A O 1
ATOM 1517 N N . ARG A 1 185 ? -15.158 -6.837 33.777 1.00 88.56 185 ARG A N 1
ATOM 1518 C CA . ARG A 1 185 ? -14.989 -5.806 34.808 1.00 88.56 185 ARG A CA 1
ATOM 1519 C C . ARG A 1 185 ? -16.265 -4.989 34.946 1.00 88.56 185 ARG A C 1
ATOM 1521 O O . ARG A 1 185 ? -16.670 -4.275 34.029 1.00 88.56 185 ARG A O 1
ATOM 1528 N N . LEU A 1 186 ? -16.871 -5.078 36.123 1.00 87.94 186 LEU A N 1
ATOM 1529 C CA . LEU A 1 186 ? -18.015 -4.271 36.514 1.00 87.94 186 LEU A CA 1
ATOM 1530 C C . LEU A 1 186 ? -17.543 -3.083 37.352 1.00 87.94 186 LEU A C 1
ATOM 1532 O O . LEU A 1 186 ? -16.784 -3.243 38.306 1.00 87.94 186 LEU A O 1
ATOM 1536 N N . THR A 1 187 ? -18.020 -1.894 37.005 1.00 86.44 187 THR A N 1
ATOM 1537 C CA . THR A 1 187 ? -17.812 -0.669 37.783 1.00 86.44 187 THR A CA 1
ATOM 1538 C C . THR A 1 187 ? -19.136 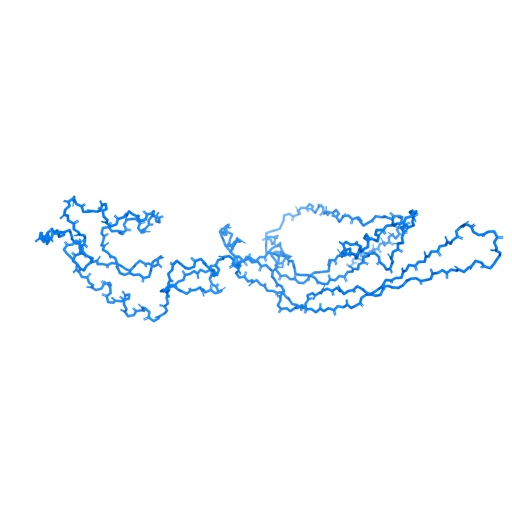-0.161 38.331 1.00 86.44 187 THR A C 1
ATOM 1540 O O . THR A 1 187 ? -20.203 -0.658 37.970 1.00 86.44 187 THR A O 1
ATOM 1543 N N . ILE A 1 188 ? -19.089 0.881 39.163 1.00 83.69 188 ILE A N 1
ATOM 1544 C CA . ILE A 1 188 ? -20.299 1.520 39.702 1.00 83.69 188 ILE A CA 1
ATOM 1545 C C . ILE A 1 188 ? -21.231 2.079 38.610 1.00 83.69 188 ILE A C 1
ATOM 1547 O O . ILE A 1 188 ? -22.410 2.290 38.867 1.00 83.69 188 ILE A O 1
ATOM 1551 N N . HIS A 1 189 ? -20.712 2.316 37.400 1.00 82.50 189 HIS A N 1
ATOM 1552 C CA . HIS A 1 189 ? -21.463 2.842 36.256 1.00 82.50 189 HIS A CA 1
ATOM 1553 C C . HIS A 1 189 ? -21.816 1.765 35.218 1.00 82.50 189 HIS A C 1
ATOM 1555 O O . HIS A 1 189 ? -22.345 2.090 34.157 1.00 82.50 189 HIS A O 1
ATOM 1561 N N . GLY A 1 190 ? -21.522 0.494 35.505 1.00 87.00 190 GLY A N 1
ATOM 1562 C CA . GLY A 1 190 ? -21.783 -0.635 34.614 1.00 87.00 190 GLY A CA 1
ATOM 1563 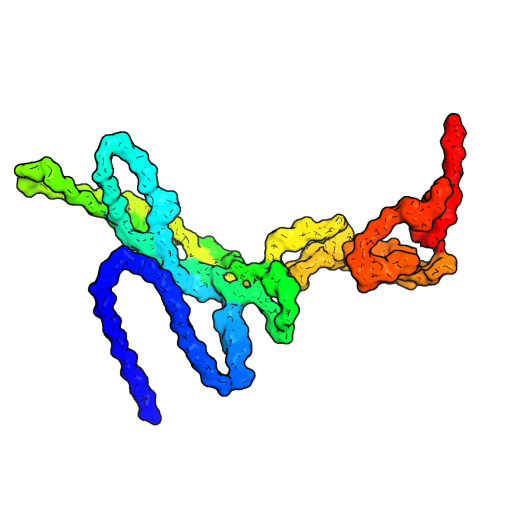C C . GLY A 1 190 ? -20.515 -1.317 34.106 1.00 87.00 190 GLY A C 1
ATOM 1564 O O . GLY A 1 190 ? -19.409 -1.095 34.613 1.00 87.00 190 GLY A O 1
ATOM 1565 N N . HIS A 1 191 ? -20.695 -2.192 33.117 1.00 90.75 191 HIS A N 1
ATOM 1566 C CA . HIS A 1 191 ? -19.616 -2.982 32.529 1.00 90.75 191 HIS A CA 1
ATOM 1567 C C . HIS A 1 191 ? -18.642 -2.103 31.749 1.00 90.75 191 HIS A C 1
ATOM 1569 O O . HIS A 1 191 ? -19.049 -1.283 30.922 1.00 90.75 191 HIS A O 1
ATOM 1575 N N . MET A 1 192 ? -17.348 -2.304 31.990 1.00 92.31 192 MET A N 1
ATOM 1576 C CA . MET A 1 192 ? -16.330 -1.776 31.092 1.00 92.31 192 MET A CA 1
ATOM 1577 C C . MET A 1 192 ? -16.460 -2.439 29.720 1.00 92.31 192 MET A C 1
ATOM 1579 O O . MET A 1 192 ? -16.925 -3.575 29.594 1.00 92.31 192 MET A O 1
ATOM 1583 N N . PHE A 1 193 ? -16.038 -1.728 28.683 1.00 92.25 193 PHE A N 1
ATOM 1584 C CA . PHE A 1 193 ? -16.060 -2.235 27.319 1.00 92.25 193 PHE A CA 1
ATOM 1585 C C . PHE A 1 193 ? -14.685 -2.111 26.677 1.00 92.25 193 PHE A C 1
ATOM 1587 O O . PHE A 1 193 ? -13.870 -1.264 27.043 1.00 92.25 193 PHE A O 1
ATOM 1594 N N . TRP A 1 194 ? -14.432 -2.974 25.702 1.00 93.00 194 TRP A N 1
ATOM 1595 C CA . TRP A 1 194 ? -13.219 -2.920 24.906 1.00 93.00 194 TRP A CA 1
ATOM 1596 C C . TRP A 1 194 ? -13.409 -1.973 23.719 1.00 93.00 194 TRP A C 1
ATOM 1598 O O . TRP A 1 194 ? -14.289 -2.195 22.886 1.00 93.00 194 TRP A O 1
ATOM 1608 N N . ASP A 1 195 ? -12.585 -0.933 23.645 1.00 90.19 195 ASP A N 1
ATOM 1609 C CA . ASP A 1 195 ? -12.557 0.023 22.539 1.00 90.19 195 ASP A CA 1
ATOM 1610 C C . ASP A 1 195 ? -11.627 -0.519 21.441 1.00 90.19 195 ASP A C 1
ATOM 1612 O O . ASP A 1 195 ? -10.409 -0.566 21.617 1.00 90.19 195 ASP A O 1
ATOM 1616 N N . ASN A 1 196 ? -12.195 -0.972 20.317 1.00 87.44 196 ASN A N 1
ATOM 1617 C CA . ASN A 1 196 ? -11.413 -1.544 19.211 1.00 87.44 196 ASN A CA 1
ATOM 1618 C C . ASN A 1 196 ? -10.599 -0.491 18.442 1.00 87.44 196 ASN A C 1
ATOM 1620 O O . ASN A 1 196 ? -9.563 -0.832 17.870 1.00 87.44 196 ASN A O 1
ATOM 1624 N N . ASP A 1 197 ? -11.015 0.778 18.472 1.00 83.81 197 ASP A N 1
ATOM 1625 C CA . ASP A 1 197 ? -10.320 1.864 17.771 1.00 83.81 197 ASP A CA 1
ATOM 1626 C C . ASP A 1 197 ? -9.029 2.246 18.514 1.00 83.81 197 ASP A C 1
ATOM 1628 O O . ASP A 1 197 ? -8.116 2.836 17.935 1.00 83.81 197 ASP A O 1
ATOM 1632 N N . ARG A 1 198 ? -8.935 1.884 19.802 1.00 85.00 198 ARG A N 1
ATOM 1633 C CA . ARG A 1 198 ? -7.800 2.192 20.692 1.00 85.00 198 ARG A CA 1
ATOM 1634 C C . ARG A 1 198 ? -7.073 0.971 21.243 1.00 85.00 198 ARG A C 1
ATOM 1636 O O . ARG A 1 198 ? -5.942 1.094 21.713 1.00 85.00 198 ARG A O 1
ATOM 1643 N N . CYS A 1 199 ? -7.708 -0.194 21.177 1.00 90.50 199 CYS A N 1
ATOM 1644 C CA . CYS A 1 199 ? -7.235 -1.452 21.745 1.00 90.50 199 CYS A CA 1
ATOM 1645 C C . CYS A 1 199 ? -6.975 -1.371 23.246 1.00 90.50 199 CYS A C 1
ATOM 1647 O O . CYS A 1 199 ? -5.923 -1.786 23.736 1.00 90.50 199 CYS A O 1
ATOM 1649 N N . GLU A 1 200 ? -7.946 -0.820 23.969 1.00 90.69 200 GLU A N 1
ATOM 1650 C CA . GLU A 1 200 ? -7.884 -0.667 25.416 1.00 90.69 200 GLU A CA 1
ATOM 1651 C C . GLU A 1 200 ? -9.257 -0.840 26.075 1.00 90.69 200 GLU A C 1
ATOM 1653 O O . GLU A 1 200 ? -10.310 -0.713 25.447 1.00 90.69 200 GLU A O 1
ATOM 1658 N N . CYS A 1 201 ? -9.235 -1.129 27.375 1.00 91.00 201 CYS A N 1
ATOM 1659 C CA . CYS A 1 201 ? -10.437 -1.239 28.185 1.00 91.00 201 CYS A CA 1
ATOM 1660 C C . CYS A 1 201 ? -10.887 0.143 28.662 1.00 91.00 201 CYS A C 1
ATOM 1662 O O . CYS A 1 201 ? -10.099 0.869 29.271 1.00 91.00 201 CYS A O 1
ATOM 1664 N N . ARG A 1 202 ? -12.151 0.501 28.420 1.00 89.62 202 ARG A N 1
ATOM 1665 C CA . ARG A 1 202 ? -12.694 1.825 28.736 1.00 89.62 202 ARG A CA 1
ATOM 1666 C C . ARG A 1 202 ? -13.971 1.753 29.553 1.00 89.62 202 ARG A C 1
ATOM 1668 O O . ARG A 1 202 ? -14.731 0.787 29.532 1.00 89.62 202 ARG A O 1
ATOM 1675 N N . CYS A 1 203 ? -14.186 2.833 30.286 1.00 90.62 203 CYS A N 1
ATOM 1676 C CA . CYS A 1 203 ? -15.336 3.010 31.148 1.00 90.62 203 CYS A CA 1
ATOM 1677 C C . CYS A 1 203 ? -16.640 3.246 30.371 1.00 90.62 203 CYS A C 1
ATOM 1679 O O . CYS A 1 203 ? -16.601 3.959 29.365 1.00 90.62 203 CYS A O 1
ATOM 1681 N N . PRO A 1 204 ? -17.792 2.742 30.858 1.00 89.19 204 PRO A N 1
ATOM 1682 C CA . PRO A 1 204 ? -19.072 2.773 30.143 1.00 89.19 204 PRO A CA 1
ATOM 1683 C C . PRO A 1 204 ? -19.508 4.164 29.662 1.00 89.19 204 PRO A C 1
ATOM 1685 O O . PRO A 1 204 ? -20.071 4.288 28.577 1.00 89.19 204 PRO A O 1
ATOM 1688 N N . GLN A 1 205 ? -19.193 5.230 30.404 1.00 85.94 205 GLN A N 1
ATOM 1689 C CA . GLN A 1 205 ? -19.481 6.614 29.995 1.00 85.94 205 GLN A CA 1
ATOM 1690 C C . GLN A 1 205 ? -18.881 7.015 28.637 1.00 85.94 205 GLN A C 1
ATOM 1692 O O . GLN A 1 205 ? -19.383 7.932 27.991 1.00 85.94 205 GLN A O 1
ATOM 1697 N N . PHE A 1 206 ? -17.822 6.341 28.181 1.00 86.50 206 PHE A N 1
ATOM 1698 C CA . PHE A 1 206 ? -17.192 6.618 26.891 1.00 86.50 206 PHE A CA 1
ATOM 1699 C C . PHE A 1 206 ? -17.833 5.842 25.732 1.00 86.50 206 PHE A C 1
ATOM 1701 O O . PHE A 1 206 ? -17.469 6.069 24.579 1.00 86.50 206 PHE A O 1
ATOM 1708 N N . TYR A 1 207 ? -18.791 4.950 26.011 1.00 87.00 207 TYR A N 1
ATOM 1709 C CA . TYR A 1 207 ? -19.370 4.051 25.011 1.00 87.00 207 TYR A CA 1
ATOM 1710 C C . TYR A 1 207 ? -20.129 4.796 23.912 1.00 87.00 207 TYR A C 1
ATOM 1712 O O . TYR A 1 207 ? -20.028 4.438 22.743 1.00 87.00 207 TYR A O 1
ATOM 1720 N N . TYR A 1 208 ? -20.846 5.868 24.262 1.00 86.06 208 TYR A N 1
ATOM 1721 C CA . TYR A 1 208 ? -21.554 6.685 23.275 1.00 86.06 208 TYR A CA 1
ATOM 1722 C C . TYR A 1 208 ? -20.583 7.326 22.274 1.00 86.06 208 TYR A C 1
ATOM 1724 O O . TYR A 1 208 ? -20.766 7.198 21.066 1.00 86.06 208 TYR A O 1
ATOM 1732 N N . ALA A 1 209 ? -19.513 7.958 22.768 1.00 83.25 209 ALA A N 1
ATOM 1733 C CA . ALA A 1 209 ? -18.492 8.558 21.912 1.00 83.25 209 ALA A CA 1
ATOM 1734 C C . ALA A 1 209 ? -17.810 7.514 21.018 1.00 83.25 209 ALA A C 1
ATOM 1736 O O . ALA A 1 209 ? -17.610 7.776 19.836 1.00 83.25 209 ALA A O 1
ATOM 1737 N N . TYR A 1 210 ? -17.526 6.325 21.561 1.00 83.50 210 TYR A N 1
ATOM 1738 C CA . TYR A 1 210 ? -17.006 5.190 20.797 1.00 83.50 210 TYR A CA 1
ATOM 1739 C C . TYR A 1 210 ? -17.961 4.769 19.667 1.00 83.50 210 TYR A C 1
ATOM 1741 O O . TYR A 1 210 ? -17.569 4.758 18.505 1.00 83.50 210 TYR A O 1
ATOM 1749 N N . LYS A 1 211 ? -19.235 4.498 19.980 1.00 85.50 211 LYS A N 1
ATOM 1750 C CA . LYS A 1 211 ? -20.235 4.030 19.004 1.00 85.50 211 LYS A CA 1
ATOM 1751 C C . LYS A 1 211 ? -20.468 5.016 17.853 1.00 85.50 211 LYS A C 1
ATOM 1753 O O . LYS A 1 211 ? -20.832 4.601 16.758 1.00 85.50 211 LYS A O 1
ATOM 1758 N N . HIS A 1 212 ? -20.286 6.309 18.109 1.00 85.19 212 HIS A N 1
ATOM 1759 C CA . HIS A 1 212 ? -20.475 7.374 17.126 1.00 85.19 212 HIS A CA 1
ATOM 1760 C C . HIS A 1 212 ? -19.158 7.904 16.532 1.00 85.19 212 HIS A C 1
ATOM 1762 O O . HIS A 1 212 ? -19.188 8.929 15.854 1.00 85.19 212 HIS A O 1
ATOM 1768 N N . HIS A 1 213 ? -18.020 7.241 16.787 1.00 80.12 213 HIS A N 1
ATOM 1769 C CA . HIS A 1 213 ? -16.679 7.651 16.342 1.00 80.12 213 HIS A CA 1
ATOM 1770 C C . HIS A 1 213 ? -16.377 9.142 16.594 1.00 80.12 213 HIS A C 1
ATOM 1772 O O . HIS A 1 213 ? -15.760 9.832 15.782 1.00 80.12 213 HIS A O 1
ATOM 1778 N N . LEU A 1 214 ? -16.842 9.661 17.734 1.00 79.44 214 LEU A N 1
ATOM 1779 C CA . LEU A 1 214 ? -16.611 11.047 18.129 1.00 79.44 214 LEU A CA 1
ATOM 1780 C C . LEU A 1 214 ? -15.187 11.208 18.665 1.00 79.44 214 LEU A C 1
ATOM 1782 O O . LEU A 1 214 ? -14.647 10.312 19.319 1.00 79.44 214 LEU A O 1
ATOM 1786 N N . HIS A 1 215 ? -14.595 12.385 18.441 1.00 72.69 215 HIS A N 1
ATOM 1787 C CA . HIS A 1 215 ? -13.294 12.706 19.017 1.00 72.69 215 HIS A CA 1
ATOM 1788 C C . HIS A 1 215 ? -13.345 12.544 20.543 1.00 72.69 215 HIS A C 1
ATOM 1790 O O . HIS A 1 215 ? -14.294 13.011 21.183 1.00 72.69 215 HIS A O 1
ATOM 1796 N N . PRO A 1 216 ? -12.346 11.875 21.143 1.00 65.50 216 PRO A N 1
ATOM 1797 C CA . PRO A 1 216 ? -12.314 11.673 22.582 1.00 65.50 216 PRO A CA 1
ATOM 1798 C C . PRO A 1 216 ? -12.301 13.032 23.282 1.00 65.50 216 PRO A C 1
ATOM 1800 O O . PRO A 1 216 ? -11.419 13.857 23.052 1.00 65.50 216 PRO A O 1
ATOM 1803 N N . MET A 1 217 ? -13.252 13.255 24.183 1.00 67.88 217 MET A N 1
ATOM 1804 C CA . MET A 1 217 ? -13.091 14.323 25.160 1.00 67.88 217 MET A CA 1
ATOM 1805 C C . MET A 1 217 ? -11.875 13.998 26.033 1.00 67.88 217 MET A C 1
ATOM 1807 O O . MET A 1 217 ? -11.654 12.834 26.386 1.00 67.88 217 MET A O 1
ATOM 1811 N N . SER A 1 218 ? -11.076 15.015 26.363 1.00 67.81 218 SER A N 1
ATOM 1812 C CA . SER A 1 218 ? -9.965 14.853 27.302 1.00 67.81 218 SER A CA 1
ATOM 1813 C C . SER A 1 218 ? -10.485 14.245 28.608 1.00 67.81 218 SER A C 1
ATOM 1815 O O . SER A 1 218 ? -11.540 14.637 29.111 1.00 67.81 218 SER A O 1
ATOM 1817 N N . ILE A 1 219 ? -9.739 13.307 29.190 1.00 66.00 219 ILE A N 1
ATOM 1818 C CA . ILE A 1 219 ? -10.074 12.739 30.502 1.00 66.00 219 ILE A CA 1
ATOM 1819 C C . ILE A 1 219 ? -10.250 13.854 31.553 1.00 66.00 219 ILE A C 1
ATOM 1821 O O . ILE A 1 219 ? -11.130 13.755 32.410 1.00 66.00 219 ILE A O 1
ATOM 1825 N N . ASP A 1 220 ? -9.504 14.955 31.426 1.00 63.12 220 ASP A N 1
ATOM 1826 C CA . ASP A 1 220 ? -9.575 16.109 32.331 1.00 63.12 220 ASP A CA 1
ATOM 1827 C C . ASP A 1 220 ? -10.881 16.901 32.206 1.00 63.12 220 ASP A C 1
ATOM 1829 O O . ASP A 1 220 ? -11.262 17.611 33.132 1.00 63.12 220 ASP A O 1
ATOM 1833 N N . THR A 1 221 ? -11.598 16.765 31.086 1.00 68.81 221 THR A N 1
ATOM 1834 C CA . THR A 1 221 ? -12.926 17.380 30.914 1.00 68.81 221 THR A CA 1
ATOM 1835 C C . THR A 1 221 ? -14.054 16.556 31.530 1.00 68.81 221 THR A C 1
ATOM 1837 O O . THR A 1 221 ? -15.160 17.067 31.683 1.00 68.81 221 THR A O 1
ATOM 1840 N N . PHE A 1 222 ? -13.794 15.302 31.918 1.00 75.38 222 PHE A N 1
ATOM 1841 C CA . PHE A 1 222 ? -14.820 14.433 32.496 1.00 75.38 222 PHE A CA 1
ATOM 1842 C C . PHE A 1 222 ? -15.054 14.697 33.988 1.00 75.38 222 PHE A C 1
ATOM 1844 O O . PHE A 1 222 ? -16.145 14.459 34.503 1.00 75.38 222 PHE A O 1
ATOM 1851 N N . CYS A 1 223 ? -14.029 15.178 34.692 1.00 82.31 223 CYS A N 1
ATOM 1852 C CA . CYS A 1 223 ? -14.093 15.399 36.127 1.00 82.31 223 CYS A CA 1
ATOM 1853 C C . CYS A 1 223 ? -14.185 16.887 36.481 1.00 82.31 223 CYS A C 1
ATOM 1855 O O . CYS A 1 223 ? -13.550 17.720 35.837 1.00 82.31 223 CYS A O 1
ATOM 1857 N N . PRO A 1 224 ? -14.937 17.247 37.538 1.00 84.12 224 PRO A N 1
ATOM 1858 C CA . PRO A 1 224 ? -14.936 18.613 38.045 1.00 84.12 224 PRO A CA 1
ATOM 1859 C C . PRO A 1 224 ? -13.528 19.021 38.502 1.00 84.12 224 PRO A C 1
ATOM 1861 O O . PRO A 1 224 ? -12.730 18.179 38.924 1.00 84.12 224 PRO A O 1
ATOM 1864 N N . ARG A 1 225 ? -13.226 20.328 38.459 1.00 83.19 225 ARG A N 1
ATOM 1865 C CA . ARG A 1 225 ? -11.911 20.868 38.860 1.00 83.19 225 ARG A CA 1
ATOM 1866 C C . ARG A 1 225 ? -11.471 20.316 40.225 1.00 83.19 225 ARG A C 1
ATOM 1868 O O . ARG A 1 225 ? -12.271 20.200 41.153 1.00 83.19 225 ARG A O 1
ATOM 1875 N N . GLY A 1 226 ? -10.189 19.965 40.335 1.00 83.75 226 GLY A N 1
ATOM 1876 C CA . GLY A 1 226 ? -9.602 19.363 41.541 1.00 83.75 226 GLY A CA 1
ATOM 1877 C C . GLY A 1 226 ? -9.871 17.861 41.714 1.00 83.75 226 GLY A C 1
ATOM 1878 O O . GLY A 1 226 ? -9.535 17.295 42.755 1.00 83.75 226 GLY A O 1
ATOM 1879 N N . HIS A 1 227 ? -10.464 17.197 40.719 1.00 87.31 227 HIS A N 1
ATOM 1880 C CA . HIS A 1 227 ? -10.621 15.745 40.679 1.00 87.31 227 HIS A CA 1
ATOM 1881 C C . HIS A 1 227 ? -9.853 15.162 39.491 1.00 87.31 227 HIS A C 1
ATOM 1883 O O . HIS A 1 227 ? -9.733 15.794 38.447 1.00 87.31 227 HIS A O 1
ATOM 1889 N N . ARG A 1 228 ? -9.350 13.937 39.648 1.00 87.81 228 ARG A N 1
ATOM 1890 C CA . ARG A 1 228 ? -8.796 13.126 38.558 1.00 87.81 228 ARG A CA 1
ATOM 1891 C C . ARG A 1 228 ? -9.714 11.949 38.284 1.00 87.81 228 ARG A C 1
ATOM 1893 O O . ARG A 1 228 ? -10.342 11.429 39.207 1.00 87.81 228 ARG A O 1
ATOM 1900 N N . PHE A 1 229 ? -9.762 11.504 37.041 1.00 86.94 229 PHE A N 1
ATOM 1901 C CA . PHE A 1 229 ? -10.502 10.304 36.690 1.00 86.94 229 PHE A CA 1
ATOM 1902 C C . PHE A 1 229 ? -9.717 9.049 37.088 1.00 86.94 229 PHE A C 1
ATOM 1904 O O . PHE A 1 229 ? -8.553 8.891 36.722 1.00 86.94 229 PHE A O 1
ATOM 1911 N N . ASP A 1 230 ? -10.346 8.156 37.844 1.00 86.75 230 ASP A N 1
ATOM 1912 C CA . ASP A 1 230 ? -9.832 6.822 38.133 1.00 86.75 230 ASP A CA 1
ATOM 1913 C C . ASP A 1 230 ? -10.410 5.834 37.115 1.00 86.75 230 ASP A C 1
ATOM 1915 O O . ASP A 1 230 ? -11.568 5.428 37.224 1.00 86.75 230 ASP A O 1
ATOM 1919 N N . MET A 1 231 ? -9.594 5.447 36.132 1.00 83.06 231 MET A N 1
ATOM 1920 C CA . MET A 1 231 ? -9.992 4.535 35.053 1.00 83.06 231 MET A CA 1
ATOM 1921 C C . MET A 1 231 ? -10.362 3.132 35.565 1.00 83.06 231 MET A C 1
ATOM 1923 O O . MET A 1 231 ? -11.173 2.459 34.938 1.00 83.06 231 MET A O 1
ATOM 1927 N N . ASN A 1 232 ? -9.828 2.690 36.710 1.00 81.81 232 ASN A N 1
ATOM 1928 C CA . ASN A 1 232 ? -10.114 1.349 37.234 1.00 81.81 232 ASN A CA 1
ATOM 1929 C C . ASN A 1 232 ? -11.509 1.258 37.863 1.00 81.81 232 ASN A C 1
ATOM 1931 O O . ASN A 1 232 ? -12.155 0.218 37.789 1.00 81.81 232 ASN A O 1
ATOM 1935 N N . ASN A 1 233 ? -11.970 2.349 38.478 1.00 84.62 233 ASN A N 1
ATOM 1936 C CA . ASN A 1 233 ? -13.283 2.429 39.124 1.00 84.62 233 ASN A CA 1
ATOM 1937 C C . ASN A 1 233 ? -14.300 3.259 38.327 1.00 84.62 233 ASN A C 1
ATOM 1939 O O . ASN A 1 233 ? -15.441 3.420 38.759 1.00 84.62 233 ASN A O 1
ATOM 1943 N N . CYS A 1 234 ? -13.876 3.813 37.192 1.00 87.81 234 CYS A N 1
ATOM 1944 C CA . CYS A 1 234 ? -14.646 4.678 36.310 1.00 87.81 234 CYS A CA 1
ATOM 1945 C C . CYS A 1 234 ? -15.265 5.911 36.978 1.00 87.81 234 CYS A C 1
ATOM 1947 O O . CYS A 1 234 ? -16.310 6.388 36.537 1.00 87.81 234 CYS A O 1
ATOM 1949 N N . LYS A 1 235 ? -14.610 6.462 38.007 1.00 87.94 235 LYS A N 1
ATOM 1950 C CA . LYS A 1 235 ? -15.134 7.571 38.822 1.00 87.94 235 LYS A CA 1
ATOM 1951 C C . LYS A 1 235 ? -14.125 8.699 38.998 1.00 87.94 235 LYS A C 1
ATOM 1953 O O . LYS A 1 235 ? -12.918 8.483 38.960 1.00 87.94 235 LYS A O 1
ATOM 1958 N N . CYS A 1 236 ? -14.616 9.900 39.274 1.00 87.69 236 CYS A N 1
ATOM 1959 C CA . CYS A 1 236 ? -13.768 11.025 39.647 1.00 87.69 236 CYS A CA 1
ATOM 1960 C C . CYS A 1 236 ? -13.361 10.927 41.121 1.00 87.69 236 CYS A C 1
ATOM 1962 O O . CYS A 1 236 ? -14.209 10.783 42.001 1.00 87.69 236 CYS A O 1
ATOM 1964 N N . ILE A 1 237 ? -12.062 11.020 41.398 1.00 89.25 237 ILE A N 1
ATOM 1965 C CA . ILE A 1 237 ? -11.499 11.031 42.750 1.00 89.25 237 ILE A CA 1
ATOM 1966 C C . ILE A 1 237 ? -10.814 12.369 43.013 1.00 89.25 237 ILE A C 1
ATOM 1968 O O . ILE A 1 237 ? -10.102 12.894 42.158 1.00 89.25 237 ILE A O 1
ATOM 1972 N N . LYS A 1 238 ? -11.027 12.936 44.203 1.00 88.00 238 LYS A N 1
ATOM 1973 C CA . LYS A 1 238 ? -10.411 14.207 44.600 1.00 88.00 238 LYS A CA 1
ATOM 1974 C C . LYS A 1 238 ? -8.887 14.068 44.558 1.00 88.00 238 LYS A C 1
ATOM 1976 O O . LYS A 1 238 ? -8.336 13.124 45.132 1.00 88.00 238 LYS A O 1
ATOM 1981 N N . GLN A 1 239 ? -8.206 14.979 43.867 1.00 81.88 239 GLN A N 1
ATOM 1982 C CA . GLN A 1 239 ? -6.749 15.034 43.908 1.00 81.88 239 GLN A CA 1
ATOM 1983 C C . GLN A 1 239 ? -6.341 15.426 45.332 1.00 81.88 239 GLN A C 1
ATOM 1985 O O . GLN A 1 239 ? -6.796 16.437 45.868 1.00 81.88 239 GLN A O 1
ATOM 1990 N N . LYS A 1 240 ? -5.528 14.591 45.988 1.00 76.19 240 LYS A N 1
ATOM 1991 C CA . LYS A 1 240 ? -4.859 15.009 47.219 1.00 76.19 240 LYS A CA 1
ATOM 1992 C C . LYS A 1 240 ? -3.796 16.012 46.795 1.00 76.19 240 LYS A C 1
ATOM 1994 O O . LYS A 1 240 ? -2.826 15.624 46.153 1.00 76.19 240 LYS A O 1
ATOM 1999 N N . ASN A 1 241 ? -4.003 17.286 47.109 1.00 61.25 241 ASN A N 1
ATOM 2000 C CA . ASN A 1 241 ? -2.936 18.267 47.005 1.00 61.25 241 ASN A CA 1
ATOM 2001 C C . ASN A 1 241 ? -1.854 17.830 47.995 1.00 61.25 241 ASN A C 1
ATOM 2003 O O . ASN A 1 241 ? -2.046 17.957 49.203 1.00 61.25 241 ASN A O 1
ATOM 2007 N N . ASN A 1 242 ? -0.744 17.289 47.496 1.00 47.94 242 ASN A N 1
ATOM 2008 C CA . ASN A 1 242 ? 0.494 17.314 48.258 1.00 47.94 242 ASN A CA 1
ATOM 2009 C C . ASN A 1 242 ? 0.916 18.782 48.280 1.00 47.94 242 ASN A C 1
ATOM 2011 O O . ASN A 1 242 ? 1.548 19.268 47.346 1.00 47.94 242 ASN A O 1
ATOM 2015 N N . ILE A 1 243 ? 0.448 19.500 49.298 1.00 43.47 243 ILE A N 1
ATOM 2016 C CA . ILE A 1 243 ? 1.048 20.763 49.698 1.00 43.47 243 ILE A CA 1
ATOM 2017 C C . ILE A 1 243 ? 2.437 20.365 50.208 1.00 43.47 243 ILE A C 1
ATOM 2019 O O . ILE A 1 243 ? 2.539 19.721 51.252 1.00 43.47 243 ILE A O 1
ATOM 2023 N N . LEU A 1 244 ? 3.457 20.615 49.383 1.00 36.34 244 LEU A N 1
ATOM 2024 C CA . LEU A 1 244 ? 4.847 20.723 49.824 1.00 36.34 244 LEU A CA 1
ATOM 2025 C C . LEU A 1 244 ? 5.012 22.052 50.560 1.00 36.34 244 LEU A C 1
ATOM 2027 O O . LEU A 1 244 ? 4.441 23.052 50.063 1.00 36.34 244 LEU A O 1
#